Protein AF-A0A1Q3M7A7-F1 (afdb_monomer)

Nearest PDB structures (foldseek):
  3uxj-assembly2_C  TM=9.352E-01  e=1.263E-28  Vibrio cholerae O1 biovar El Tor str. N16961
  4iqi-assembly1_A  TM=9.319E-01  e=2.783E-28  Vibrio cholerae O1 biovar El Tor str. N16961
  3rzp-assembly1_B  TM=9.289E-01  e=1.140E-27  Vibrio cholerae
  4ghm-assembly1_B  TM=9.305E-01  e=6.554E-27  Vibrio cholerae O1 biovar El Tor str. N16961
  3rj4-assembly1_A  TM=9.165E-01  e=6.934E-27  Vibrio cholerae O1 biovar El Tor str. N16961

Secondary structure (DSSP, 8-state):
---SEEEEEEEEEEEEE-TTS-EEEEEEEEEEETTSS-PPPHHHHHHHHHHHTT-B-SSHHHHHHHHHHHHHHHHTS--EEEEE-TT----PPP-SEE-TTS--S---SS--GGG--B-TT--SS-EEEEEEEEEEEEE-TTT--EEEEEEEEEEEESPB-HHHHHHHHHHGGG-B--HHHHHHHHHHHHHHHH--SEEEEEEEEPPBTTEEEEEEEESSGGGPPPP---TT-

Solvent-accessible surface area (backbone atoms only — not comparable to full-atom values): 12506 Å² total; per-residue (Å²): 130,81,70,43,39,36,37,37,30,44,32,65,70,40,37,26,16,36,70,85,66,48,81,44,74,31,29,35,39,37,42,35,49,53,66,29,83,37,83,82,57,69,69,62,52,45,53,54,48,59,66,33,47,82,39,69,27,84,42,74,62,57,49,44,54,50,51,26,51,56,50,15,64,67,20,66,32,78,35,46,69,47,78,39,57,82,86,70,77,68,72,51,78,92,72,63,46,76,47,71,89,56,73,47,94,61,81,48,74,42,73,43,68,86,47,56,44,63,30,92,85,48,59,96,59,70,42,79,47,46,32,28,33,72,68,34,29,30,16,37,70,89,75,69,46,82,40,47,25,36,37,37,41,39,42,26,21,56,43,61,24,63,39,24,49,46,24,32,46,46,3,27,50,68,30,67,44,54,67,56,58,50,43,51,49,54,43,50,45,48,46,72,71,58,55,48,82,38,44,30,32,36,36,46,33,42,54,58,91,51,34,28,52,29,30,33,40,34,75,44,79,93,62,62,74,81,93,79,41,47,87,79,86

Radius of gyration: 19.06 Å; Cα contacts (8 Å, |Δi|>4): 507; chains: 1; bounding box: 45×29×57 Å

Structure (mmCIF, N/CA/C/O backbone):
data_AF-A0A1Q3M7A7-F1
#
_entry.id   AF-A0A1Q3M7A7-F1
#
loop_
_atom_site.group_PDB
_atom_site.id
_atom_site.type_symbol
_atom_site.label_atom_id
_atom_site.label_alt_id
_atom_site.label_comp_id
_atom_site.label_asym_id
_atom_site.label_entity_id
_atom_site.label_seq_id
_atom_site.pdbx_PDB_ins_code
_atom_site.Cartn_x
_atom_site.Cartn_y
_atom_site.Cartn_z
_atom_site.occupancy
_atom_site.B_iso_or_equiv
_atom_site.auth_seq_id
_atom_site.auth_comp_id
_atom_site.auth_asym_id
_atom_site.auth_atom_id
_atom_site.pdbx_PDB_model_num
ATOM 1 N N . GLY A 1 1 ? 10.087 15.040 -2.592 1.00 52.56 1 GLY A N 1
ATOM 2 C CA . GLY A 1 1 ? 9.475 14.058 -1.681 1.00 52.56 1 GLY A CA 1
ATOM 3 C C . GLY A 1 1 ? 8.086 13.759 -2.183 1.00 52.56 1 GLY A C 1
ATOM 4 O O . GLY A 1 1 ? 7.508 14.621 -2.833 1.00 52.56 1 GLY A O 1
ATOM 5 N N . ILE A 1 2 ? 7.588 12.553 -1.952 1.00 64.38 2 ILE A N 1
ATOM 6 C CA . ILE A 1 2 ? 6.240 12.156 -2.355 1.00 64.38 2 ILE A CA 1
ATOM 7 C C . ILE A 1 2 ? 5.247 12.922 -1.480 1.00 64.38 2 ILE A C 1
ATOM 9 O O . ILE A 1 2 ? 5.304 12.831 -0.262 1.00 64.38 2 ILE A O 1
ATOM 13 N N . THR A 1 3 ? 4.402 13.750 -2.090 1.00 75.12 3 THR A N 1
ATOM 14 C CA . THR A 1 3 ? 3.489 14.647 -1.357 1.00 75.12 3 THR A CA 1
ATOM 15 C C . THR A 1 3 ? 2.022 14.262 -1.498 1.00 75.12 3 THR A C 1
ATOM 17 O O . THR A 1 3 ? 1.178 14.830 -0.809 1.00 75.12 3 THR A O 1
ATOM 20 N N . GLN A 1 4 ? 1.701 13.322 -2.391 1.00 94.19 4 GLN A N 1
ATOM 21 C CA . GLN A 1 4 ? 0.334 12.985 -2.774 1.00 94.19 4 GLN A CA 1
ATOM 22 C C . GLN A 1 4 ? 0.154 11.465 -2.778 1.00 94.19 4 GLN A C 1
ATOM 24 O O . GLN A 1 4 ? 0.880 10.727 -3.447 1.00 94.19 4 GLN A O 1
ATOM 29 N N . GLY A 1 5 ? -0.813 10.989 -2.003 1.00 96.94 5 GLY A N 1
ATOM 30 C CA . GLY A 1 5 ? -1.015 9.565 -1.784 1.00 96.94 5 GLY A CA 1
ATOM 31 C C . GLY A 1 5 ? -1.899 9.291 -0.577 1.00 96.94 5 GLY A C 1
ATOM 32 O O . GLY A 1 5 ? -2.199 10.197 0.208 1.00 96.94 5 GLY A O 1
ATOM 33 N N . LYS A 1 6 ? -2.287 8.030 -0.432 1.00 97.62 6 LYS A N 1
ATOM 34 C CA . LYS A 1 6 ? -3.021 7.503 0.717 1.00 97.62 6 LYS A CA 1
ATOM 35 C C . LYS A 1 6 ? -2.509 6.103 1.039 1.00 97.62 6 LYS A C 1
ATOM 37 O O . LYS A 1 6 ? -2.169 5.352 0.128 1.00 97.62 6 LYS A O 1
ATOM 42 N N . ASP A 1 7 ? -2.494 5.762 2.315 1.00 97.56 7 ASP A N 1
ATOM 43 C CA . ASP A 1 7 ? -2.348 4.402 2.811 1.00 97.56 7 ASP A CA 1
ATOM 44 C C . ASP A 1 7 ? -3.721 3.946 3.298 1.00 97.56 7 ASP A C 1
ATOM 46 O O . ASP A 1 7 ? -4.247 4.455 4.293 1.00 97.56 7 ASP A O 1
ATOM 50 N N . TRP A 1 8 ? -4.336 3.020 2.563 1.00 98.12 8 TRP A N 1
ATOM 51 C CA . TRP A 1 8 ? -5.598 2.419 2.982 1.00 98.12 8 TRP A CA 1
ATOM 52 C C . TRP A 1 8 ? -5.348 1.130 3.735 1.00 98.12 8 TRP A C 1
ATOM 54 O O . TRP A 1 8 ? -4.646 0.253 3.236 1.00 98.12 8 TRP A O 1
ATOM 64 N N . TRP A 1 9 ? -5.981 0.976 4.888 1.00 97.81 9 TRP A N 1
ATOM 65 C CA . TRP A 1 9 ? -5.904 -0.258 5.661 1.00 97.81 9 TRP A CA 1
ATOM 66 C C . TRP A 1 9 ? -7.269 -0.902 5.752 1.00 97.81 9 TRP A C 1
ATOM 68 O O . TRP A 1 9 ? -8.209 -0.224 6.164 1.00 97.81 9 TRP A O 1
ATOM 78 N N . HIS A 1 10 ? -7.380 -2.196 5.458 1.00 96.69 10 HIS A N 1
ATOM 79 C CA . HIS A 1 10 ? -8.545 -2.964 5.889 1.00 96.69 10 HIS A CA 1
ATOM 80 C C . HIS A 1 10 ? -8.259 -3.619 7.237 1.00 96.69 10 HIS A C 1
ATOM 82 O O . HIS A 1 10 ? -7.248 -4.301 7.415 1.00 96.69 10 HIS A O 1
ATOM 88 N N . VAL A 1 11 ? -9.172 -3.427 8.183 1.00 97.25 11 VAL A N 1
ATOM 89 C CA . VAL A 1 11 ? -9.142 -4.015 9.522 1.00 97.25 11 VAL A CA 1
ATOM 90 C C . VAL A 1 11 ? -10.296 -5.002 9.609 1.00 97.25 11 VAL A C 1
ATOM 92 O O . VAL A 1 11 ? -11.453 -4.617 9.757 1.00 97.25 11 VAL A O 1
ATOM 95 N N . PHE A 1 12 ? -9.989 -6.288 9.471 1.00 96.38 12 PHE A N 1
ATOM 96 C CA . PHE A 1 12 ? -11.001 -7.343 9.362 1.00 96.38 12 PHE A CA 1
ATOM 97 C C . PHE A 1 12 ? -11.527 -7.831 10.716 1.00 96.38 12 PHE A C 1
ATOM 99 O O . PHE A 1 12 ? -12.497 -8.579 10.762 1.00 96.38 12 PHE A O 1
ATOM 106 N N . GLU A 1 13 ? -10.859 -7.448 11.803 1.00 96.25 13 GLU A N 1
ATOM 107 C CA . GLU A 1 13 ? -11.098 -7.946 13.160 1.00 96.25 13 GLU A CA 1
ATOM 108 C C . GLU A 1 13 ? -11.520 -6.797 14.099 1.00 96.25 13 GLU A C 1
ATOM 110 O O . GLU A 1 13 ? -11.029 -6.705 15.221 1.00 96.25 13 GLU A O 1
ATOM 115 N N . ILE A 1 14 ? -12.396 -5.884 13.648 1.00 97.69 14 ILE A N 1
ATOM 116 C CA . ILE A 1 14 ? -12.953 -4.840 14.525 1.00 97.69 14 ILE A CA 1
ATOM 117 C C . ILE A 1 14 ? -14.101 -5.418 15.355 1.00 97.69 14 ILE A C 1
ATOM 119 O O . ILE A 1 14 ? -15.074 -5.943 14.810 1.00 97.69 14 ILE A O 1
ATOM 123 N N . SER A 1 15 ? -14.009 -5.250 16.675 1.00 98.00 15 SER A N 1
ATOM 124 C CA . SER A 1 15 ? -15.069 -5.582 17.623 1.00 98.00 15 SER A CA 1
ATOM 125 C C . SER A 1 15 ? -15.098 -4.587 18.784 1.00 98.00 15 SER A C 1
ATOM 127 O O . SER A 1 15 ? -14.058 -4.103 19.225 1.00 98.00 15 SER A O 1
ATOM 129 N N . TRP A 1 16 ? -16.291 -4.305 19.303 1.00 98.56 16 TRP A N 1
ATOM 130 C CA . TRP A 1 16 ? -16.508 -3.500 20.514 1.00 98.56 16 TRP A CA 1
ATOM 131 C C . TRP A 1 16 ? -17.821 -3.907 21.195 1.00 98.56 16 TRP A C 1
ATOM 133 O O . TRP A 1 16 ? -18.524 -4.788 20.697 1.00 98.56 16 TRP A O 1
ATOM 143 N N . LEU A 1 17 ? -18.177 -3.297 22.327 1.00 98.75 17 LEU A N 1
ATOM 144 C CA . LEU A 1 17 ? -19.481 -3.490 22.969 1.00 98.75 17 LEU A CA 1
ATOM 145 C C . LEU A 1 17 ? -20.368 -2.255 22.755 1.00 98.75 17 LEU A C 1
ATOM 147 O O . LEU A 1 17 ? -19.914 -1.124 22.913 1.00 98.75 17 LEU A O 1
ATOM 151 N N . ASN A 1 18 ? -21.648 -2.447 22.434 1.00 98.25 18 ASN A N 1
ATOM 152 C CA . ASN A 1 18 ? -22.610 -1.337 22.440 1.00 98.25 18 ASN A CA 1
ATOM 153 C C . ASN A 1 18 ? -22.998 -0.929 23.880 1.00 98.25 18 ASN A C 1
ATOM 155 O O . ASN A 1 18 ? -22.574 -1.564 24.849 1.00 98.25 18 ASN A O 1
ATOM 159 N N . HIS A 1 19 ? -23.859 0.084 24.027 1.00 97.50 19 HIS A N 1
ATOM 160 C CA . HIS A 1 19 ? -24.339 0.582 25.327 1.00 97.50 19 HIS A CA 1
ATOM 161 C C . HIS A 1 19 ? -25.038 -0.474 26.211 1.00 97.50 19 HIS A C 1
ATOM 163 O O . HIS A 1 19 ? -25.154 -0.290 27.419 1.00 97.50 19 HIS A O 1
ATOM 169 N N . LEU A 1 20 ? -25.494 -1.598 25.641 1.00 97.94 20 LEU A N 1
ATOM 170 C CA . LEU A 1 20 ? -26.080 -2.728 26.379 1.00 97.94 20 LEU A CA 1
ATOM 171 C C . LEU A 1 20 ? -25.047 -3.808 26.741 1.00 97.94 20 LEU A C 1
ATOM 173 O O . LEU A 1 20 ? -25.406 -4.833 27.319 1.00 97.94 20 LEU A O 1
ATOM 177 N N . GLY A 1 21 ? -23.777 -3.625 26.376 1.00 97.44 21 GLY A N 1
ATOM 178 C CA . GLY A 1 21 ? -22.733 -4.634 26.535 1.00 97.44 21 GLY A CA 1
ATOM 179 C C . GLY A 1 21 ? -22.786 -5.762 25.505 1.00 97.44 21 GLY A C 1
ATOM 180 O O . GLY A 1 21 ? -22.146 -6.790 25.715 1.00 97.44 21 GLY A O 1
ATOM 181 N N . LEU A 1 22 ? -23.535 -5.606 24.408 1.00 98.12 22 LEU A N 1
ATOM 182 C CA . LEU A 1 22 ? -23.599 -6.616 23.351 1.00 98.12 22 LEU A CA 1
ATOM 183 C C . LEU A 1 22 ? -22.443 -6.432 22.357 1.00 98.12 22 LEU A C 1
ATOM 185 O O . LEU A 1 22 ? -22.268 -5.315 21.852 1.00 98.12 22 LEU A O 1
ATOM 189 N N . PRO A 1 23 ? -21.704 -7.504 22.015 1.00 98.19 23 PRO A N 1
ATOM 190 C CA . PRO A 1 23 ? -20.653 -7.449 21.007 1.00 98.19 23 PRO A CA 1
ATOM 191 C C . PRO A 1 23 ? -21.164 -6.953 19.658 1.00 98.19 23 PRO A C 1
ATOM 193 O O . PRO A 1 23 ? -22.199 -7.406 19.168 1.00 98.19 23 PRO A O 1
ATOM 196 N N . GLN A 1 24 ? -20.423 -6.024 19.072 1.00 98.19 24 GLN A N 1
ATOM 197 C CA . GLN A 1 24 ? -20.585 -5.515 17.718 1.00 98.19 24 GLN A CA 1
ATOM 198 C C . GLN A 1 24 ? -19.359 -5.919 16.906 1.00 98.19 24 GLN A C 1
ATOM 200 O O . GLN A 1 24 ? -18.257 -5.970 17.450 1.00 98.19 24 GLN A O 1
ATOM 205 N N . VAL A 1 25 ? -19.548 -6.188 15.616 1.00 97.69 25 VAL A N 1
ATOM 206 C CA . VAL A 1 25 ? -18.468 -6.537 14.688 1.00 97.69 25 VAL A CA 1
ATOM 207 C C . VAL A 1 25 ? -18.612 -5.737 13.405 1.00 97.69 25 VAL A C 1
ATOM 209 O O . VAL A 1 25 ? -19.726 -5.465 12.960 1.00 97.69 25 VAL A O 1
ATOM 212 N N . ALA A 1 26 ? -17.486 -5.370 12.809 1.00 97.56 26 ALA A N 1
ATOM 213 C CA . ALA A 1 26 ? -17.446 -4.693 11.521 1.00 97.56 26 ALA A CA 1
ATOM 214 C C . ALA A 1 26 ? -16.122 -4.984 10.811 1.00 97.56 26 ALA A C 1
ATOM 216 O O . ALA A 1 26 ? -15.145 -5.416 11.426 1.00 97.56 26 ALA A O 1
ATOM 217 N N . ILE A 1 27 ? -16.076 -4.683 9.516 1.00 97.25 27 ILE A N 1
ATOM 218 C CA . ILE A 1 27 ? -14.809 -4.486 8.814 1.00 97.25 27 ILE A CA 1
ATOM 219 C C . ILE A 1 27 ? -14.551 -2.982 8.757 1.00 97.25 27 ILE A C 1
ATOM 221 O O . ILE A 1 27 ? -15.443 -2.213 8.407 1.00 97.25 27 ILE A O 1
ATOM 225 N N . GLY A 1 28 ? -13.342 -2.555 9.106 1.00 97.25 28 GLY A N 1
ATOM 226 C CA . GLY A 1 28 ? -12.921 -1.161 8.993 1.00 97.25 28 GLY A CA 1
ATOM 227 C C . GLY A 1 28 ? -12.084 -0.910 7.749 1.00 97.25 28 GLY A C 1
ATOM 228 O O . GLY A 1 28 ? -11.274 -1.753 7.370 1.00 97.25 28 GLY A O 1
ATOM 229 N N . ARG A 1 29 ? -12.219 0.275 7.157 1.00 97.81 29 ARG A N 1
ATOM 230 C CA . ARG A 1 29 ? -11.256 0.843 6.214 1.00 97.81 29 ARG A CA 1
ATOM 231 C C . ARG A 1 29 ? -10.726 2.154 6.764 1.00 97.81 29 ARG A C 1
ATOM 233 O O . ARG A 1 29 ? -11.470 3.131 6.835 1.00 97.81 29 ARG A O 1
ATOM 240 N N . LEU A 1 30 ? -9.451 2.167 7.135 1.00 98.31 30 LEU A N 1
ATOM 241 C CA . LEU A 1 30 ? -8.757 3.395 7.503 1.00 98.31 30 LEU A CA 1
ATOM 242 C C . LEU A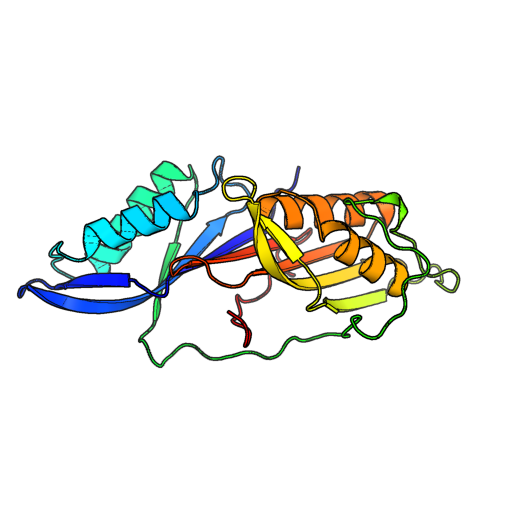 1 30 ? -8.194 4.062 6.252 1.00 98.31 30 LEU A C 1
ATOM 244 O O . LEU A 1 30 ? -7.686 3.382 5.359 1.00 98.31 30 LEU A O 1
ATOM 248 N N . THR A 1 31 ? -8.242 5.388 6.217 1.00 98.31 31 THR A N 1
ATOM 249 C CA . THR A 1 31 ? -7.547 6.203 5.219 1.00 98.31 31 THR A CA 1
ATOM 250 C C . THR A 1 31 ? -6.539 7.097 5.921 1.00 98.31 31 THR A C 1
ATOM 252 O O . THR A 1 31 ? -6.928 7.992 6.668 1.00 98.31 31 THR A O 1
ATOM 255 N N . LEU A 1 32 ? -5.252 6.871 5.659 1.00 97.12 32 LEU A N 1
ATOM 256 C CA . LEU A 1 32 ? -4.153 7.693 6.157 1.00 97.12 32 LEU A CA 1
ATOM 257 C C . LEU A 1 32 ? -3.524 8.480 4.989 1.00 97.12 32 LEU A C 1
ATOM 259 O O . LEU A 1 32 ? -3.123 7.875 3.997 1.00 97.12 32 LEU A O 1
ATOM 263 N N . PRO A 1 33 ? -3.430 9.818 5.044 1.00 95.94 33 PRO A N 1
ATOM 264 C CA . PRO A 1 33 ? -2.751 10.601 4.014 1.00 95.94 33 PRO A CA 1
ATOM 265 C C . PRO A 1 33 ? -1.251 10.289 3.956 1.00 95.94 33 PRO A C 1
ATOM 267 O O . PRO A 1 33 ? -0.587 10.289 4.991 1.00 95.94 33 PRO A O 1
ATOM 270 N N . ALA A 1 34 ? -0.687 10.120 2.756 1.00 94.62 34 ALA A N 1
ATOM 271 C CA . ALA A 1 34 ? 0.744 9.829 2.584 1.00 94.62 34 ALA A CA 1
ATOM 272 C C . ALA A 1 34 ? 1.673 10.984 3.011 1.00 94.62 34 ALA A C 1
ATOM 274 O O . ALA A 1 34 ? 2.878 10.800 3.125 1.00 94.62 34 ALA A O 1
ATOM 275 N N . ASN A 1 35 ? 1.130 12.187 3.222 1.00 93.88 35 ASN A N 1
ATOM 276 C CA . ASN A 1 35 ? 1.869 13.334 3.753 1.00 93.88 35 ASN A CA 1
ATOM 277 C C . ASN A 1 35 ? 1.810 13.432 5.289 1.00 93.88 35 ASN A C 1
ATOM 279 O O . ASN A 1 35 ? 2.263 14.435 5.844 1.00 93.88 35 ASN A O 1
ATOM 283 N N . SER A 1 36 ? 1.237 12.435 5.969 1.00 94.19 36 SER A N 1
ATOM 284 C CA . SER A 1 36 ? 1.250 12.364 7.430 1.00 94.19 36 SER A CA 1
ATOM 285 C C . SER A 1 36 ? 2.693 12.198 7.930 1.00 94.19 36 SER A C 1
ATOM 287 O O . SER A 1 36 ? 3.445 11.422 7.341 1.00 94.19 36 SER A O 1
ATOM 289 N N . PRO A 1 37 ? 3.105 12.894 9.006 1.00 94.2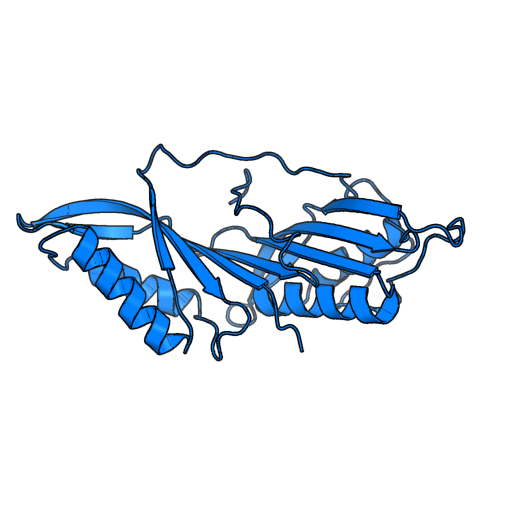5 37 PRO A N 1
ATOM 290 C CA . PRO A 1 37 ? 4.460 12.783 9.550 1.00 94.25 37 PRO A CA 1
ATOM 291 C C . PRO A 1 37 ? 4.872 11.361 9.942 1.00 94.25 37 PRO A C 1
ATOM 293 O O . PRO A 1 37 ? 6.043 11.011 9.801 1.00 94.25 37 PRO A O 1
ATOM 296 N N . ASN A 1 38 ? 3.926 10.556 10.437 1.00 95.69 38 ASN A N 1
ATOM 297 C CA . ASN A 1 38 ? 4.180 9.202 10.911 1.00 95.69 38 ASN A CA 1
ATOM 298 C C . ASN A 1 38 ? 3.281 8.185 10.200 1.00 95.69 38 ASN A C 1
ATOM 300 O O . ASN A 1 38 ? 2.080 8.405 10.035 1.00 95.69 38 ASN A O 1
ATOM 304 N N . LEU A 1 39 ? 3.861 7.027 9.877 1.00 93.31 39 LEU A N 1
ATOM 305 C CA . LEU A 1 39 ? 3.105 5.804 9.603 1.00 93.31 39 LEU A CA 1
ATOM 306 C C . LEU A 1 39 ? 2.646 5.153 10.915 1.00 93.31 39 LEU A C 1
ATOM 308 O O . LEU A 1 39 ? 3.227 5.391 11.977 1.00 93.31 39 LEU A O 1
ATOM 312 N N . ILE A 1 40 ? 1.632 4.292 10.838 1.00 94.88 40 ILE A N 1
ATOM 313 C CA . ILE A 1 40 ? 1.163 3.496 11.976 1.00 94.88 40 ILE A CA 1
ATOM 314 C C . ILE A 1 40 ? 1.681 2.065 11.812 1.00 94.88 40 ILE A C 1
ATOM 316 O O . ILE A 1 40 ? 1.429 1.410 10.806 1.00 94.88 40 ILE A O 1
ATOM 320 N N . GLU A 1 41 ? 2.403 1.554 12.809 1.00 94.12 41 GLU A N 1
ATOM 321 C CA . GLU A 1 41 ? 2.957 0.199 12.756 1.00 94.12 41 GLU A CA 1
ATOM 322 C C . GLU A 1 41 ? 1.851 -0.860 12.941 1.00 94.12 41 GLU A C 1
ATOM 324 O O . GLU A 1 41 ? 1.072 -0.805 13.897 1.00 94.12 41 GLU A O 1
ATOM 329 N N . SER A 1 42 ? 1.799 -1.847 12.039 1.00 92.62 42 SER A N 1
ATOM 330 C CA . SER A 1 42 ? 0.705 -2.828 11.923 1.00 92.62 42 SER A CA 1
ATOM 331 C C . SER A 1 42 ? 0.410 -3.611 13.211 1.00 92.62 42 SER A C 1
ATOM 333 O O . SER A 1 42 ? -0.755 -3.789 13.580 1.00 92.62 42 SER A O 1
ATOM 335 N N . LYS A 1 43 ? 1.437 -4.062 13.942 1.00 92.69 43 LYS A N 1
ATOM 336 C CA . LYS A 1 43 ? 1.250 -4.807 15.195 1.00 92.69 43 LYS A CA 1
ATOM 337 C C . LYS A 1 43 ? 0.687 -3.911 16.298 1.00 92.69 43 LYS A C 1
ATOM 339 O O . LYS A 1 43 ? -0.190 -4.357 17.037 1.00 92.69 43 LYS A O 1
ATOM 344 N N . SER A 1 44 ? 1.150 -2.670 16.408 1.00 94.75 44 SER A N 1
ATOM 345 C CA . SER A 1 44 ? 0.611 -1.689 17.352 1.00 94.75 44 SER A CA 1
ATOM 346 C C . SER A 1 44 ? -0.858 -1.373 17.050 1.00 94.75 44 SER A C 1
ATOM 348 O O . SER A 1 44 ? -1.676 -1.384 17.969 1.00 94.75 44 SER A O 1
ATOM 350 N N . LEU A 1 45 ? -1.221 -1.237 15.769 1.00 96.94 45 LEU A N 1
ATOM 351 C CA . LEU A 1 45 ? -2.599 -1.006 15.332 1.00 96.94 45 LEU A CA 1
ATOM 352 C C . LEU A 1 45 ? -3.513 -2.192 15.659 1.00 96.94 45 LEU A C 1
ATOM 354 O O . LEU A 1 45 ? -4.623 -2.005 16.153 1.00 96.94 45 LEU A O 1
ATOM 358 N N . LYS A 1 46 ? -3.026 -3.425 15.472 1.00 96.88 46 LYS A N 1
ATOM 359 C CA . LYS A 1 46 ? -3.736 -4.629 15.920 1.00 96.88 46 LYS A CA 1
ATOM 360 C C . LYS A 1 46 ? -4.035 -4.582 17.419 1.00 96.88 46 LYS A C 1
ATOM 362 O O . LYS A 1 46 ? -5.154 -4.858 17.844 1.00 96.88 46 LYS A O 1
ATOM 367 N N . LEU A 1 47 ? -3.020 -4.286 18.233 1.00 97.44 47 LEU A N 1
ATOM 368 C CA . LEU A 1 47 ? -3.172 -4.242 19.689 1.00 97.44 47 LEU A CA 1
ATOM 369 C C . LEU A 1 47 ? -4.124 -3.123 20.128 1.00 97.44 47 LEU A C 1
ATOM 371 O O . LEU A 1 47 ? -4.886 -3.325 21.071 1.00 97.44 47 LEU A O 1
ATOM 375 N N . TYR A 1 48 ? -4.115 -1.993 19.420 1.00 98.25 48 TYR A N 1
ATOM 376 C CA . TYR A 1 48 ? -5.050 -0.895 19.627 1.00 98.25 48 TYR A CA 1
ATOM 377 C C . TYR A 1 48 ? -6.504 -1.347 19.437 1.00 98.25 48 TYR A C 1
ATOM 379 O O . TYR A 1 48 ? -7.284 -1.255 20.383 1.00 98.25 48 TYR A O 1
ATOM 387 N N . PHE A 1 49 ? -6.852 -1.945 18.293 1.00 98.31 49 PHE A N 1
ATOM 388 C CA . PHE A 1 49 ? -8.211 -2.466 18.085 1.00 98.31 49 PHE A CA 1
ATOM 389 C C . PHE A 1 49 ? -8.575 -3.582 19.071 1.00 98.31 49 PHE A C 1
ATOM 391 O O . PHE A 1 49 ? -9.670 -3.574 19.625 1.00 98.31 49 PHE A O 1
ATOM 398 N N . ASN A 1 50 ? -7.641 -4.480 19.398 1.00 97.81 50 ASN A N 1
ATOM 399 C CA . ASN A 1 50 ? -7.885 -5.519 20.403 1.00 97.81 50 ASN A CA 1
ATOM 400 C C . ASN A 1 50 ? -8.239 -4.955 21.785 1.00 97.81 50 ASN A C 1
ATOM 402 O O . ASN A 1 50 ? -8.986 -5.590 22.531 1.00 97.81 50 ASN A O 1
ATOM 406 N N . SER A 1 51 ? -7.706 -3.783 22.140 1.00 97.94 51 SER A N 1
ATOM 407 C CA . SER A 1 51 ? -8.021 -3.130 23.413 1.00 97.94 51 SER A CA 1
ATOM 408 C C . SER A 1 51 ? -9.471 -2.634 23.482 1.00 97.94 51 SER A C 1
ATOM 410 O O . SER A 1 51 ? -9.992 -2.432 24.575 1.00 97.94 51 SER A O 1
ATOM 412 N N . MET A 1 52 ? -10.145 -2.492 22.334 1.00 98.06 52 MET A N 1
ATOM 413 C CA . MET A 1 52 ? -11.538 -2.048 22.235 1.00 98.06 52 MET A CA 1
ATOM 414 C C . MET A 1 52 ? -12.554 -3.191 22.305 1.00 98.06 52 MET A C 1
ATOM 416 O O . MET A 1 52 ? -13.729 -2.927 22.548 1.00 98.06 52 MET A O 1
ATOM 420 N N . ASN A 1 53 ? -12.118 -4.451 22.181 1.00 97.88 53 ASN A N 1
ATOM 421 C CA . ASN A 1 53 ? -13.002 -5.624 22.106 1.00 97.88 53 ASN A CA 1
ATOM 422 C C . ASN A 1 53 ? -13.994 -5.747 23.278 1.00 97.88 53 ASN A C 1
ATOM 424 O O . ASN A 1 53 ? -15.078 -6.301 23.109 1.00 97.88 53 ASN A O 1
ATOM 428 N N . PHE A 1 54 ? -13.629 -5.236 24.457 1.00 97.56 54 PHE A N 1
ATOM 429 C CA . PHE A 1 54 ? -14.460 -5.259 25.668 1.00 97.56 54 PHE A CA 1
ATOM 430 C C . PHE A 1 54 ? -14.848 -3.858 26.159 1.00 97.56 54 PHE A C 1
ATOM 432 O O . PHE A 1 54 ? -15.355 -3.710 27.271 1.00 97.56 54 PHE A O 1
ATOM 439 N N . THR A 1 55 ? -14.611 -2.831 25.344 1.00 98.25 55 THR A N 1
ATOM 440 C CA . THR A 1 55 ? -14.954 -1.445 25.664 1.00 98.25 55 THR A CA 1
ATOM 441 C C . THR A 1 55 ? -16.370 -1.139 25.191 1.00 98.25 55 THR A C 1
ATOM 443 O O . THR A 1 55 ? -16.728 -1.423 24.047 1.00 98.25 55 THR A O 1
ATOM 446 N N . GLN A 1 56 ? -17.180 -0.569 26.086 1.00 98.50 56 GLN A N 1
ATOM 447 C CA . GLN A 1 56 ? -18.532 -0.107 25.778 1.00 98.50 56 GLN A CA 1
ATOM 448 C C . GLN A 1 56 ? -18.503 1.294 25.168 1.00 98.50 56 GLN A C 1
ATOM 450 O O . GLN A 1 56 ? -17.844 2.189 25.694 1.00 98.50 56 GLN A O 1
ATOM 455 N N . TYR A 1 57 ? -19.255 1.470 24.085 1.00 98.44 57 TYR A N 1
ATOM 456 C CA . TYR A 1 57 ? -19.510 2.757 23.442 1.00 98.44 57 TYR A CA 1
ATOM 457 C C . TYR A 1 57 ? -21.018 3.018 23.380 1.00 98.44 57 TYR A C 1
ATOM 459 O O . TYR A 1 57 ? -21.799 2.097 23.120 1.00 98.44 57 TYR A O 1
ATOM 467 N N . GLU A 1 58 ? -21.421 4.274 23.592 1.00 98.06 58 GLU A N 1
ATOM 468 C CA . GLU A 1 58 ? -22.829 4.691 23.532 1.00 98.06 58 GLU A CA 1
ATOM 469 C C . GLU A 1 58 ? -23.416 4.451 22.131 1.00 98.06 58 GLU A C 1
ATOM 471 O O . GLU A 1 58 ? -24.516 3.909 21.979 1.00 98.06 58 GLU A O 1
ATOM 476 N N . SER A 1 59 ? -22.637 4.760 21.092 1.00 98.12 59 SER A N 1
ATOM 477 C CA . SER A 1 59 ? -22.989 4.537 19.692 1.00 98.12 59 SER A CA 1
ATOM 478 C C . SER A 1 59 ? -21.804 4.059 18.842 1.00 98.12 59 SER A C 1
ATOM 480 O O . SER A 1 59 ? -20.640 4.153 19.231 1.00 98.12 59 SER A O 1
ATOM 482 N N . GLN A 1 60 ? -22.097 3.570 17.630 1.00 97.94 60 GLN A N 1
ATOM 483 C CA . GLN A 1 60 ? -21.067 3.284 16.621 1.00 97.94 60 GLN A CA 1
ATOM 484 C C . GLN A 1 60 ? -20.274 4.547 16.241 1.00 97.94 60 GLN A C 1
ATOM 486 O O . GLN A 1 60 ? -19.091 4.454 15.926 1.00 97.94 60 GLN A O 1
ATOM 491 N N . GLN A 1 61 ? -20.911 5.719 16.288 1.00 98.38 61 GLN A N 1
ATOM 492 C CA . GLN A 1 61 ? -20.260 6.984 15.968 1.00 98.38 61 GLN A CA 1
ATOM 493 C C . GLN A 1 61 ? -19.188 7.337 17.008 1.00 98.38 61 GLN A C 1
ATOM 495 O O . GLN A 1 61 ? -18.084 7.705 16.626 1.00 98.38 61 GLN A O 1
ATOM 500 N N . ASP A 1 62 ? -19.452 7.122 18.301 1.00 98.44 62 ASP A N 1
ATOM 501 C CA . ASP A 1 62 ? -18.464 7.379 19.364 1.00 98.44 62 ASP A CA 1
ATOM 502 C C . ASP A 1 62 ? -17.232 6.469 19.244 1.00 98.44 62 ASP A C 1
ATOM 504 O O . ASP A 1 62 ? -16.103 6.885 19.526 1.00 98.44 62 ASP A O 1
ATOM 508 N N . PHE A 1 63 ? -17.440 5.222 18.805 1.00 98.56 63 PHE A N 1
ATOM 509 C CA . PHE A 1 63 ? -16.354 4.300 18.474 1.00 98.56 63 PHE A CA 1
ATOM 510 C C . PHE A 1 63 ? -15.503 4.850 17.321 1.00 98.56 63 PHE A C 1
ATOM 512 O O . PHE A 1 63 ? -14.282 4.953 17.459 1.00 98.56 63 PHE A O 1
ATOM 519 N N . VAL A 1 64 ? -16.139 5.258 16.215 1.00 98.75 64 VAL A N 1
ATOM 520 C CA . VAL A 1 64 ? -15.448 5.827 15.046 1.00 98.75 64 VAL A CA 1
ATOM 521 C C . VAL A 1 64 ? -14.658 7.076 15.429 1.00 98.75 64 VAL A C 1
ATOM 523 O O . VAL A 1 64 ? -13.462 7.140 15.157 1.00 98.75 64 VAL A O 1
ATOM 526 N N . GLU A 1 65 ? -15.276 8.024 16.132 1.00 98.75 65 GLU A N 1
ATOM 527 C CA . GLU A 1 65 ? -14.632 9.275 16.551 1.00 98.75 65 GLU A CA 1
ATOM 528 C C . GLU A 1 65 ? -13.444 9.038 17.486 1.00 98.75 65 GLU A C 1
ATOM 530 O O . GLU A 1 65 ? -12.426 9.728 17.397 1.00 98.75 65 GLU A O 1
ATOM 535 N N . THR A 1 66 ? -13.540 8.035 18.363 1.00 98.75 66 THR A N 1
ATOM 536 C CA . THR A 1 66 ? -12.424 7.628 19.224 1.00 98.75 66 THR A CA 1
ATOM 537 C C . THR A 1 66 ? -11.247 7.129 18.391 1.00 98.75 66 THR A C 1
ATOM 539 O O . THR A 1 66 ? -10.125 7.603 18.582 1.00 98.75 66 THR A O 1
ATOM 542 N N . VAL A 1 67 ? -11.504 6.227 17.437 1.00 98.69 67 VAL A N 1
ATOM 543 C CA . VAL A 1 67 ? -10.465 5.678 16.555 1.00 98.69 67 VAL A CA 1
ATOM 544 C C . VAL A 1 67 ? -9.828 6.769 15.700 1.00 98.69 67 VAL A C 1
ATOM 546 O O . VAL A 1 67 ? -8.602 6.887 15.665 1.00 98.69 67 VAL A O 1
ATOM 549 N N . GLU A 1 68 ? -10.636 7.598 15.043 1.00 98.81 68 GLU A N 1
ATOM 550 C CA . GLU A 1 68 ? -10.141 8.682 14.194 1.00 98.81 68 GLU A CA 1
ATOM 551 C C . GLU A 1 68 ? -9.285 9.669 14.986 1.00 98.81 68 GLU A C 1
ATOM 553 O O . GLU A 1 68 ? -8.191 10.021 14.539 1.00 98.81 68 GLU A O 1
ATOM 558 N N . ARG A 1 69 ? -9.719 10.074 16.186 1.00 98.75 69 ARG A N 1
ATOM 559 C CA . ARG A 1 69 ? -8.951 10.976 17.055 1.00 98.75 69 ARG A CA 1
ATOM 560 C C . ARG A 1 69 ? -7.603 10.375 17.438 1.00 98.75 69 ARG A C 1
ATOM 562 O O . ARG A 1 69 ? -6.571 11.029 17.280 1.00 98.75 69 ARG A O 1
ATOM 569 N N . ASP A 1 70 ? -7.601 9.162 17.978 1.00 98.62 70 ASP A N 1
ATOM 570 C CA . ASP A 1 70 ? -6.392 8.562 18.541 1.00 98.62 70 ASP A CA 1
ATOM 571 C C . ASP A 1 70 ? -5.362 8.263 17.442 1.00 98.62 70 ASP A C 1
ATOM 573 O O . ASP A 1 70 ? -4.178 8.579 17.593 1.00 98.62 70 ASP A O 1
ATOM 577 N N . LEU A 1 71 ? -5.812 7.717 16.306 1.00 98.56 71 LEU A N 1
ATOM 578 C CA . LEU A 1 71 ? -4.934 7.415 15.178 1.00 98.56 71 LEU A CA 1
ATOM 579 C C . LEU A 1 71 ? -4.469 8.684 14.459 1.00 98.56 71 LEU A C 1
ATOM 581 O O . LEU A 1 71 ? -3.311 8.740 14.049 1.00 98.56 71 LEU A O 1
ATOM 585 N N . SER A 1 72 ? -5.306 9.725 14.372 1.00 98.56 72 SER A N 1
ATOM 586 C CA . SER A 1 72 ? -4.870 11.021 13.832 1.00 98.56 72 SER A CA 1
ATOM 587 C C . SER A 1 72 ? -3.774 11.651 14.689 1.00 98.56 72 SER A C 1
ATOM 589 O O . SER A 1 72 ? -2.792 12.174 14.160 1.00 98.56 72 SER A O 1
ATOM 591 N N . ASN A 1 73 ? -3.899 11.556 16.016 1.00 98.38 73 ASN A N 1
ATOM 592 C CA . ASN A 1 73 ? -2.874 12.031 16.944 1.00 98.38 73 ASN A CA 1
ATOM 593 C C . ASN A 1 73 ? -1.557 11.257 16.785 1.00 98.38 73 ASN A C 1
ATOM 595 O O . ASN A 1 73 ? -0.490 11.867 16.798 1.00 98.38 73 ASN A O 1
ATOM 599 N N . ALA A 1 74 ? -1.617 9.933 16.609 1.00 98.00 74 ALA A N 1
ATOM 600 C CA . ALA A 1 74 ? -0.429 9.105 16.395 1.00 98.00 74 ALA A CA 1
ATOM 601 C C . ALA A 1 74 ? 0.255 9.401 15.047 1.00 98.00 74 ALA A C 1
ATOM 603 O O . ALA A 1 74 ? 1.478 9.551 14.980 1.00 98.00 74 ALA A O 1
ATOM 604 N N . ALA A 1 75 ? -0.534 9.525 13.978 1.00 97.19 75 ALA A N 1
ATOM 605 C CA . ALA A 1 75 ? -0.045 9.794 12.630 1.00 97.19 75 ALA A CA 1
ATOM 606 C C . ALA A 1 75 ? 0.462 11.233 12.438 1.00 97.19 75 ALA A C 1
ATOM 608 O O . ALA A 1 75 ? 1.321 11.480 11.591 1.00 97.19 75 ALA A O 1
ATOM 609 N N . GLY A 1 76 ? -0.081 12.193 13.195 1.00 97.62 76 GLY A N 1
ATOM 610 C CA . GLY A 1 76 ? 0.106 13.624 12.941 1.00 97.62 76 GLY A CA 1
ATOM 611 C C . GLY A 1 76 ? -0.630 14.116 11.686 1.00 97.62 76 GLY A C 1
ATOM 612 O O . GLY A 1 76 ? -0.264 15.148 11.126 1.00 97.62 76 GLY A O 1
ATOM 613 N N . GLY A 1 77 ? -1.637 13.372 11.222 1.00 95.62 77 GLY A N 1
ATOM 614 C CA . GLY A 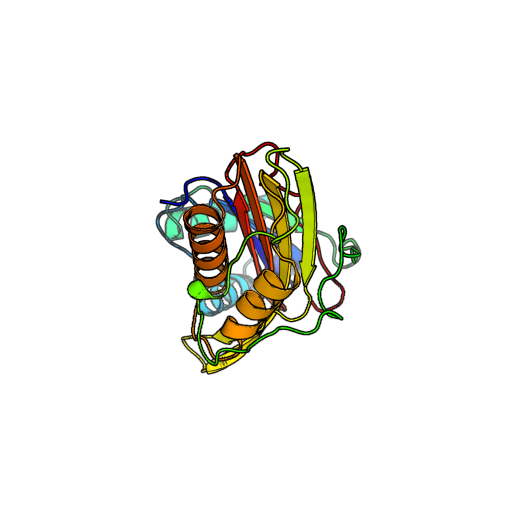1 77 ? -2.431 13.647 10.023 1.00 95.62 77 GLY A CA 1
ATOM 615 C C . GLY A 1 77 ? -3.863 13.139 10.193 1.00 95.62 77 GLY A C 1
ATOM 616 O O . GLY A 1 77 ? -4.125 12.328 11.074 1.00 95.62 77 GLY A O 1
ATOM 617 N N . LYS A 1 78 ? -4.808 13.633 9.385 1.00 97.44 78 LYS A N 1
ATOM 618 C CA . LYS A 1 78 ? -6.227 13.257 9.504 1.00 97.44 78 LYS A CA 1
ATOM 619 C C . LYS A 1 78 ? -6.436 11.805 9.061 1.00 97.44 78 LYS A C 1
ATOM 621 O O . LYS A 1 78 ? -6.346 11.528 7.868 1.00 97.44 78 LYS A O 1
ATOM 626 N N . VAL A 1 79 ? -6.751 10.921 10.001 1.00 98.38 79 VAL A N 1
ATOM 627 C CA . VAL A 1 79 ? -7.162 9.534 9.748 1.00 98.38 79 VAL A CA 1
ATOM 628 C C . VAL A 1 79 ? -8.682 9.458 9.729 1.00 98.38 79 VAL A C 1
ATOM 630 O O . VAL A 1 79 ? -9.336 9.987 10.622 1.00 98.38 79 VAL A O 1
ATOM 633 N N . GLU A 1 80 ? -9.231 8.789 8.720 1.00 98.56 80 GLU A N 1
ATOM 634 C CA . GLU A 1 80 ? -10.672 8.534 8.593 1.00 98.56 80 GLU A CA 1
ATOM 635 C C . GLU A 1 80 ? -10.947 7.032 8.708 1.00 98.56 80 GLU A C 1
ATOM 637 O O . GLU A 1 80 ? -10.190 6.236 8.145 1.00 98.56 80 GLU A O 1
ATOM 642 N N . LEU A 1 81 ? -12.022 6.644 9.398 1.00 98.62 81 LEU A N 1
ATOM 643 C CA . LEU A 1 81 ? -12.472 5.258 9.532 1.00 98.62 81 LEU A CA 1
ATOM 644 C C . LEU A 1 81 ? -13.862 5.088 8.917 1.00 98.62 81 LEU A C 1
ATOM 646 O O . LEU A 1 81 ? -14.856 5.622 9.402 1.00 98.62 81 LEU A O 1
ATOM 650 N N . GLN A 1 82 ? -13.948 4.237 7.900 1.00 97.75 82 GLN A N 1
ATOM 651 C CA . GLN A 1 82 ? -15.218 3.750 7.375 1.00 97.75 82 GLN A CA 1
ATOM 652 C C . GLN A 1 82 ? -15.494 2.334 7.879 1.00 97.75 82 GLN A C 1
ATOM 654 O O . GLN A 1 82 ? -14.606 1.486 7.841 1.00 97.75 82 GLN A O 1
ATOM 659 N N . LEU A 1 83 ? -16.728 2.063 8.304 1.00 97.75 83 LEU A N 1
ATOM 660 C CA . LEU A 1 83 ? -17.168 0.730 8.715 1.00 97.75 83 LEU A CA 1
ATOM 661 C C . LEU A 1 83 ? -18.079 0.096 7.659 1.00 97.75 83 LEU A C 1
ATOM 663 O O . LEU A 1 83 ? -18.924 0.773 7.074 1.00 97.75 83 LEU A O 1
ATOM 667 N N . PHE A 1 84 ? -17.916 -1.208 7.463 1.00 96.31 84 PHE A N 1
ATOM 668 C CA . PHE A 1 84 ? -18.719 -2.063 6.587 1.00 96.31 84 PHE A CA 1
ATOM 669 C C . PHE A 1 84 ? -19.332 -3.194 7.405 1.00 96.31 84 PHE A C 1
ATOM 671 O O . PHE A 1 84 ? -18.705 -3.675 8.359 1.00 96.31 84 PHE A O 1
ATOM 678 N N . GLN A 1 85 ? -20.518 -3.663 7.005 1.00 93.00 85 GLN A N 1
ATOM 679 C CA . GLN A 1 85 ? -21.019 -4.928 7.531 1.00 93.00 85 GLN A CA 1
ATOM 680 C C . GLN A 1 85 ? -20.147 -6.078 7.026 1.00 93.00 85 GLN A C 1
ATOM 682 O O . GLN A 1 85 ? -19.478 -5.983 5.995 1.00 93.00 85 GLN A O 1
ATOM 687 N N . VAL A 1 86 ? -20.151 -7.180 7.772 1.00 89.50 86 VAL A N 1
ATOM 688 C CA . VAL A 1 86 ? -19.276 -8.335 7.519 1.00 89.50 86 VAL A CA 1
ATOM 689 C C . VAL A 1 86 ? -19.462 -8.960 6.130 1.00 89.50 86 VAL A C 1
ATOM 691 O O . VAL A 1 86 ? -18.511 -9.530 5.598 1.00 89.50 86 VAL A O 1
ATOM 694 N N . ASP A 1 87 ? -20.642 -8.790 5.528 1.00 90.25 87 ASP A N 1
ATOM 695 C CA . ASP A 1 87 ? -21.006 -9.348 4.222 1.00 90.25 87 ASP A CA 1
ATOM 696 C C . ASP A 1 87 ? -20.906 -8.336 3.061 1.00 90.25 87 ASP A C 1
ATOM 698 O O . ASP A 1 87 ? -21.090 -8.713 1.905 1.00 90.25 87 ASP A O 1
ATOM 702 N N . ASP A 1 88 ? -20.581 -7.065 3.332 1.00 90.31 88 ASP A N 1
ATOM 703 C CA . ASP A 1 88 ? -20.655 -5.985 2.331 1.00 90.31 88 ASP A CA 1
ATOM 704 C C . ASP A 1 88 ? -19.387 -5.847 1.466 1.00 90.31 88 ASP A C 1
ATOM 706 O O . ASP A 1 88 ? -19.363 -5.078 0.503 1.00 90.31 88 ASP A O 1
ATOM 710 N N . LEU A 1 89 ? -18.293 -6.535 1.812 1.00 86.75 89 LEU A N 1
ATOM 711 C CA . LEU A 1 89 ? -16.998 -6.299 1.173 1.00 86.75 89 LEU A CA 1
ATOM 712 C C . LEU A 1 89 ? -16.789 -7.173 -0.071 1.00 86.75 89 LEU A C 1
ATOM 714 O O . LEU A 1 89 ? -16.436 -8.351 0.027 1.00 86.75 89 LEU A O 1
ATOM 718 N N . GLU A 1 90 ? -16.929 -6.563 -1.247 1.00 90.19 90 GLU A N 1
ATOM 719 C CA . GLU A 1 90 ? -16.756 -7.231 -2.539 1.00 90.19 90 GLU A CA 1
ATOM 720 C C . GLU A 1 90 ? -15.290 -7.540 -2.889 1.00 90.19 90 GLU A C 1
ATOM 722 O O . GLU A 1 90 ? -14.353 -6.839 -2.498 1.00 90.19 90 GLU A O 1
ATOM 727 N N . ILE A 1 91 ? -15.093 -8.598 -3.684 1.00 94.56 91 ILE A N 1
ATOM 728 C CA . ILE A 1 91 ? -13.794 -8.958 -4.261 1.00 94.56 91 ILE A CA 1
ATOM 729 C C . ILE A 1 91 ? -13.721 -8.410 -5.688 1.00 94.56 91 ILE A C 1
ATOM 731 O O . ILE A 1 91 ? -14.409 -8.887 -6.593 1.00 94.56 91 ILE A O 1
ATOM 735 N N . ALA A 1 92 ? -12.839 -7.440 -5.900 1.00 95.56 92 ALA A N 1
ATOM 736 C CA . ALA A 1 92 ? -12.560 -6.851 -7.198 1.00 95.56 92 ALA A CA 1
ATOM 737 C C . ALA A 1 92 ? -11.622 -7.726 -8.046 1.00 95.56 92 ALA A C 1
ATOM 739 O O . ALA A 1 92 ? -10.842 -8.546 -7.547 1.00 95.56 92 ALA A O 1
ATOM 740 N N . LYS A 1 93 ? -11.661 -7.497 -9.362 1.00 95.88 93 LYS A N 1
ATOM 741 C CA . LYS A 1 93 ? -10.667 -8.006 -10.315 1.00 95.88 93 LYS A CA 1
ATOM 742 C C . LYS A 1 93 ? -9.680 -6.889 -10.670 1.00 95.88 93 LYS A C 1
ATOM 744 O O . LYS A 1 93 ? -10.121 -5.751 -10.832 1.00 95.88 93 LYS A O 1
ATOM 749 N N . PRO A 1 94 ? -8.378 -7.192 -10.818 1.00 95.69 94 PRO A N 1
ATOM 750 C CA . PRO A 1 94 ? -7.406 -6.206 -11.278 1.00 95.69 94 PRO A CA 1
ATOM 751 C C . PRO A 1 94 ? -7.766 -5.708 -12.687 1.00 95.69 94 PRO A C 1
ATOM 753 O O . PRO A 1 94 ? -8.247 -6.479 -13.521 1.00 95.69 94 PRO A O 1
ATOM 756 N N . GLN A 1 95 ? -7.520 -4.425 -12.945 1.00 95.31 95 GLN A N 1
ATOM 757 C CA . GLN A 1 95 ? -7.696 -3.786 -14.251 1.00 95.31 95 GLN A CA 1
ATOM 758 C C . GLN A 1 95 ? -6.333 -3.396 -14.840 1.00 95.31 95 GLN A C 1
ATOM 760 O O . GLN A 1 95 ? -5.372 -3.189 -14.098 1.00 95.31 95 GLN A O 1
ATOM 765 N N . GLY A 1 96 ? -6.250 -3.332 -16.172 1.00 97.44 96 GLY A N 1
ATOM 766 C CA . GLY A 1 96 ? -5.020 -3.053 -16.918 1.00 97.44 96 GLY A CA 1
ATOM 767 C C . GLY A 1 96 ? -4.406 -4.293 -17.579 1.00 97.44 96 GLY A C 1
ATOM 768 O O . GLY A 1 96 ? -5.050 -5.333 -17.735 1.00 97.44 96 GLY A O 1
ATOM 769 N N . ILE A 1 97 ? -3.148 -4.175 -17.995 1.00 98.56 97 ILE A N 1
ATOM 770 C CA . ILE A 1 97 ? -2.379 -5.239 -18.645 1.00 98.56 97 ILE A CA 1
ATOM 771 C C . ILE A 1 97 ? -1.608 -6.016 -17.573 1.00 98.56 97 ILE A C 1
ATOM 773 O O . ILE A 1 97 ? -0.726 -5.462 -16.913 1.00 98.56 97 ILE A O 1
ATOM 777 N N . CYS A 1 98 ? -1.906 -7.309 -17.428 1.00 98.69 98 CYS A N 1
ATOM 778 C CA . CYS A 1 98 ? -1.093 -8.201 -16.603 1.00 98.69 98 CYS A CA 1
ATOM 779 C C . CYS A 1 98 ? 0.275 -8.395 -17.256 1.00 98.69 98 CYS A C 1
ATOM 781 O O . CYS A 1 98 ? 0.350 -8.791 -18.421 1.00 98.69 98 CYS A O 1
ATOM 783 N N . ILE A 1 99 ? 1.350 -8.155 -16.510 1.00 98.62 99 ILE A N 1
ATOM 784 C CA . ILE A 1 99 ? 2.718 -8.351 -17.010 1.00 98.62 99 ILE A CA 1
ATOM 785 C C . ILE A 1 99 ? 3.384 -9.623 -16.478 1.00 98.62 99 ILE A C 1
ATOM 787 O O . ILE A 1 99 ? 4.545 -9.851 -16.791 1.00 98.62 99 ILE A O 1
ATOM 791 N N . ASP A 1 100 ? 2.673 -10.464 -15.723 1.00 98.50 100 ASP A N 1
ATOM 792 C CA . ASP A 1 100 ? 3.252 -11.614 -15.007 1.00 98.50 100 ASP A CA 1
ATOM 793 C C . ASP A 1 100 ? 3.805 -12.718 -15.922 1.00 98.50 100 ASP A C 1
ATOM 795 O O . ASP A 1 100 ? 4.775 -13.380 -15.557 1.00 98.50 100 ASP A O 1
ATOM 799 N N . ASP A 1 101 ? 3.234 -12.889 -17.119 1.00 98.00 101 ASP A N 1
ATOM 800 C CA . ASP A 1 101 ? 3.647 -13.925 -18.081 1.00 98.00 101 ASP A CA 1
ATOM 801 C C . ASP A 1 101 ? 4.824 -13.491 -18.976 1.00 98.00 101 ASP A C 1
ATOM 803 O O . ASP A 1 101 ? 5.268 -14.226 -19.866 1.00 98.00 101 ASP A O 1
ATOM 807 N N . LEU A 1 102 ? 5.344 -12.276 -18.780 1.00 97.88 102 LEU A N 1
ATOM 808 C CA . LEU A 1 102 ? 6.522 -11.810 -19.500 1.00 97.88 102 LEU A CA 1
ATOM 809 C C . LEU A 1 102 ? 7.792 -12.468 -18.947 1.00 97.88 102 LEU A C 1
ATOM 811 O O . LEU A 1 102 ? 7.894 -12.811 -17.776 1.00 97.88 102 LEU A O 1
ATOM 815 N N . ILE A 1 103 ? 8.811 -12.588 -19.799 1.00 96.81 103 ILE A N 1
ATOM 816 C CA . ILE A 1 103 ? 10.127 -13.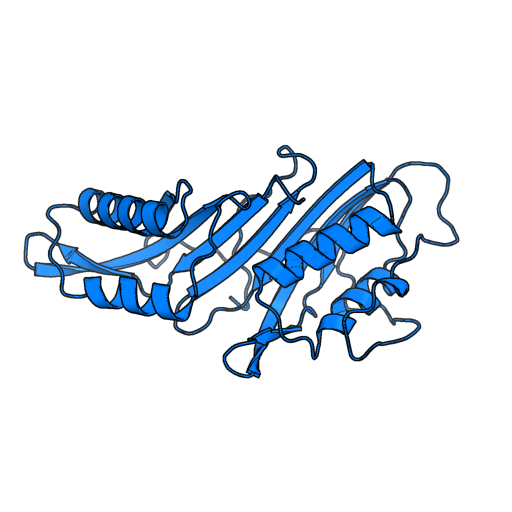106 -19.405 1.00 96.81 103 ILE A CA 1
ATOM 817 C C . ILE A 1 103 ? 11.086 -11.915 -19.254 1.00 96.81 103 ILE A C 1
ATOM 819 O O . ILE A 1 103 ? 11.377 -11.268 -20.272 1.00 96.81 103 ILE A O 1
ATOM 823 N N . PRO A 1 104 ? 11.556 -11.601 -18.029 1.00 93.69 104 PRO A N 1
ATOM 824 C CA . PRO A 1 104 ? 12.616 -10.624 -17.791 1.00 93.69 104 PRO A CA 1
ATOM 825 C C . PRO A 1 104 ? 13.919 -11.005 -18.496 1.00 93.69 104 PRO A C 1
ATOM 827 O O . PRO A 1 104 ? 14.282 -12.176 -18.542 1.00 93.69 104 PRO A O 1
ATOM 830 N N . GLU A 1 105 ? 14.662 -10.016 -18.996 1.00 88.12 105 GLU A N 1
ATOM 831 C CA . GLU A 1 105 ? 15.995 -10.252 -19.579 1.00 88.12 105 GLU A CA 1
ATOM 832 C C . GLU A 1 105 ? 17.027 -10.654 -18.520 1.00 88.12 105 GLU A C 1
ATOM 834 O O . GLU A 1 105 ? 17.910 -11.471 -18.772 1.00 88.12 105 GLU A O 1
ATOM 839 N N . ARG A 1 106 ? 16.917 -10.061 -17.327 1.00 93.44 106 ARG A N 1
ATOM 840 C CA . ARG A 1 106 ? 17.750 -10.368 -16.166 1.00 93.44 106 ARG A CA 1
ATOM 841 C C . ARG A 1 106 ? 16.938 -10.217 -14.885 1.00 93.44 106 ARG A C 1
ATOM 843 O O . ARG A 1 106 ? 15.965 -9.465 -14.858 1.00 93.44 106 ARG A O 1
ATOM 850 N N . LEU A 1 107 ? 17.374 -10.894 -13.830 1.00 94.19 107 LEU A N 1
ATOM 851 C CA . LEU A 1 107 ? 16.833 -10.757 -12.478 1.00 94.19 107 LEU A CA 1
ATOM 852 C C . LEU A 1 107 ? 17.889 -10.149 -11.552 1.00 94.19 107 LEU A C 1
ATOM 854 O O . LEU A 1 107 ? 19.085 -10.241 -11.825 1.00 94.19 107 LEU A O 1
ATOM 858 N N . SER A 1 108 ? 17.428 -9.547 -10.460 1.00 95.50 108 SER A N 1
ATOM 859 C CA . SER A 1 108 ? 18.260 -9.061 -9.359 1.00 95.50 108 SER A CA 1
ATOM 860 C C . SER A 1 108 ? 17.724 -9.615 -8.039 1.00 95.50 108 SER A C 1
ATOM 862 O O . SER A 1 108 ? 16.522 -9.851 -7.907 1.00 95.50 108 SER A O 1
ATOM 864 N N . GLU A 1 109 ? 18.612 -9.833 -7.070 1.00 89.31 109 GLU A N 1
ATOM 865 C CA . GLU A 1 109 ? 18.260 -10.315 -5.725 1.00 89.31 109 GLU A CA 1
ATOM 866 C C . GLU A 1 109 ? 17.804 -9.181 -4.791 1.00 89.31 109 GLU A C 1
ATOM 868 O O . GLU A 1 109 ? 17.157 -9.428 -3.771 1.00 89.31 109 GLU A O 1
ATOM 873 N N . HIS A 1 110 ? 18.099 -7.933 -5.161 1.00 93.06 110 HIS A N 1
ATOM 874 C CA . HIS A 1 110 ? 17.731 -6.724 -4.427 1.00 93.06 110 HIS A CA 1
ATOM 875 C C . HIS A 1 110 ? 17.130 -5.670 -5.364 1.00 93.06 110 HIS A C 1
ATOM 877 O O . HIS A 1 110 ? 17.454 -5.703 -6.557 1.00 93.06 110 HIS A O 1
ATOM 883 N N . PRO A 1 111 ? 16.314 -4.726 -4.844 1.00 95.88 111 PRO A N 1
ATOM 884 C CA . PRO A 1 111 ? 15.765 -3.623 -5.621 1.00 95.88 111 PRO A CA 1
ATOM 885 C C . PRO A 1 111 ? 16.842 -2.949 -6.466 1.00 95.88 111 PRO A C 1
ATOM 887 O O . PRO A 1 111 ? 17.818 -2.421 -5.936 1.00 95.88 111 PRO A O 1
ATOM 890 N N . ASP A 1 112 ? 16.678 -3.023 -7.784 1.00 97.25 112 ASP A N 1
ATOM 891 C CA . ASP A 1 112 ? 17.668 -2.560 -8.753 1.00 97.25 112 ASP A CA 1
ATOM 892 C C . ASP A 1 112 ? 16.993 -1.665 -9.787 1.00 97.25 112 ASP A C 1
ATOM 894 O O . ASP A 1 112 ? 16.478 -2.127 -10.808 1.00 97.25 112 ASP A O 1
ATOM 898 N N . SER A 1 113 ? 16.998 -0.360 -9.517 1.00 97.25 113 SER A N 1
ATOM 899 C CA . SER A 1 113 ? 16.375 0.635 -10.387 1.00 97.25 113 SER A CA 1
ATOM 900 C C . SER A 1 113 ? 17.012 0.683 -11.780 1.00 97.25 113 SER A C 1
ATOM 902 O O . SER A 1 113 ? 16.329 1.024 -12.741 1.00 97.25 113 SER A O 1
ATOM 904 N N . THR A 1 114 ? 18.262 0.224 -11.951 1.00 96.81 114 THR A N 1
ATOM 905 C CA . THR A 1 114 ? 18.932 0.170 -13.268 1.00 96.81 114 THR A CA 1
ATOM 906 C C . THR A 1 114 ? 18.267 -0.801 -14.251 1.00 96.81 114 THR A C 1
ATOM 908 O O . THR A 1 114 ? 18.565 -0.784 -15.449 1.00 96.81 114 THR A O 1
ATOM 911 N N . LEU A 1 115 ? 17.344 -1.640 -13.767 1.00 97.38 115 LEU A N 1
ATOM 912 C CA . LEU A 1 115 ? 16.485 -2.475 -14.598 1.00 97.38 115 LEU A CA 1
ATOM 913 C C . LEU A 1 115 ? 15.471 -1.658 -15.398 1.00 97.38 115 LEU A C 1
ATOM 915 O O . LEU A 1 115 ? 15.124 -2.093 -16.491 1.00 97.38 115 LEU A O 1
ATOM 919 N N . LEU A 1 116 ? 15.005 -0.514 -14.890 1.00 98.00 116 LEU A N 1
ATOM 920 C CA . LEU A 1 116 ? 13.945 0.284 -15.507 1.00 98.00 116 LEU A CA 1
ATOM 921 C C . LEU A 1 116 ? 14.424 0.919 -16.815 1.00 98.00 116 LEU A C 1
ATOM 923 O O . LEU A 1 116 ? 15.401 1.667 -16.844 1.00 98.00 116 LEU A O 1
ATOM 927 N N . LYS A 1 117 ? 13.717 0.625 -17.911 1.00 97.19 117 LYS A N 1
ATOM 928 C CA . LYS A 1 117 ? 14.041 1.130 -19.251 1.00 97.19 117 LYS A CA 1
ATOM 929 C C . LYS A 1 117 ? 12.784 1.518 -20.019 1.00 97.19 117 LYS A C 1
ATOM 931 O O . LYS A 1 117 ? 11.722 0.911 -19.858 1.00 97.19 117 LYS A O 1
ATOM 936 N N . LEU A 1 118 ? 12.935 2.478 -20.927 1.00 97.44 118 LEU A N 1
ATOM 937 C CA . LEU A 1 118 ? 11.956 2.712 -21.985 1.00 97.44 118 LEU A CA 1
ATOM 938 C C . LEU A 1 118 ? 11.969 1.555 -22.996 1.00 97.44 118 LEU A C 1
ATOM 940 O O . LEU A 1 118 ? 12.964 0.839 -23.133 1.00 97.44 118 LEU A O 1
ATOM 944 N N . ASP A 1 119 ? 10.849 1.348 -23.681 1.00 95.44 119 ASP A N 1
ATOM 945 C CA . ASP A 1 119 ? 10.753 0.403 -24.795 1.00 95.44 119 ASP A CA 1
ATOM 946 C C . ASP A 1 119 ? 11.672 0.888 -25.936 1.00 95.44 119 ASP A C 1
ATOM 948 O O . ASP A 1 119 ? 11.542 2.040 -26.348 1.00 95.44 119 ASP A O 1
ATOM 952 N N . PRO A 1 120 ? 12.595 0.064 -26.474 1.00 90.75 120 PRO A N 1
ATOM 953 C CA . PRO A 1 120 ? 13.462 0.470 -27.584 1.00 90.75 120 PRO A CA 1
ATOM 954 C C . PRO A 1 120 ? 12.700 0.921 -28.836 1.00 90.75 120 PRO A C 1
ATOM 956 O O . PRO A 1 120 ? 13.239 1.683 -29.635 1.00 90.75 120 PRO A O 1
ATOM 959 N N . ALA A 1 121 ? 11.466 0.441 -29.013 1.00 90.81 121 ALA A N 1
ATOM 960 C CA . ALA A 1 121 ? 10.582 0.825 -30.108 1.00 90.81 121 ALA A CA 1
ATOM 961 C C . ALA A 1 121 ? 9.657 2.005 -29.754 1.00 90.81 121 ALA A C 1
ATOM 963 O O . ALA A 1 121 ? 8.760 2.320 -30.536 1.00 90.81 121 ALA A O 1
ATOM 964 N N . THR A 1 122 ? 9.825 2.640 -28.585 1.00 89.00 122 THR A N 1
ATOM 965 C CA . THR A 1 122 ? 9.033 3.822 -28.223 1.00 89.00 122 THR A CA 1
ATOM 966 C C . THR A 1 122 ? 9.286 4.957 -29.211 1.00 89.00 122 THR A C 1
ATOM 968 O O . THR A 1 122 ? 10.419 5.219 -29.615 1.00 89.00 122 THR A O 1
ATOM 971 N N . THR A 1 123 ? 8.218 5.658 -29.575 1.00 87.56 123 THR A N 1
ATOM 972 C CA . THR A 1 123 ? 8.287 6.940 -30.281 1.00 87.56 123 THR A CA 1
ATOM 973 C C . THR A 1 123 ? 8.393 8.084 -29.265 1.00 87.56 123 THR A C 1
ATOM 975 O O . THR A 1 123 ? 8.379 7.861 -28.050 1.00 87.56 123 THR A O 1
ATOM 978 N N . GLU A 1 124 ? 8.497 9.319 -29.759 1.00 86.06 124 GLU A N 1
ATOM 979 C CA . GLU A 1 124 ? 8.363 10.537 -28.944 1.00 86.06 124 GLU A CA 1
ATOM 980 C C . GLU A 1 124 ? 6.909 10.806 -28.502 1.00 86.06 124 GLU A C 1
ATOM 982 O O . GLU A 1 124 ? 6.660 11.763 -27.774 1.00 86.06 124 GLU A O 1
ATOM 987 N N . GLU A 1 125 ? 5.941 9.989 -28.930 1.00 90.56 125 GLU A N 1
ATOM 988 C CA . GLU A 1 125 ? 4.538 10.157 -28.553 1.00 90.56 125 GLU A CA 1
ATOM 989 C C . GLU A 1 125 ? 4.287 9.663 -27.123 1.00 90.56 125 GLU A C 1
ATOM 991 O O . GLU A 1 125 ? 4.744 8.590 -26.718 1.00 90.56 125 GLU A O 1
ATOM 996 N N . SER A 1 126 ? 3.527 10.455 -26.366 1.00 95.62 126 SER A N 1
ATOM 997 C CA . SER A 1 126 ? 3.073 10.097 -25.024 1.00 95.62 126 SER A CA 1
ATOM 998 C C . SER A 1 126 ? 1.937 9.078 -25.113 1.00 95.62 126 SER A C 1
ATOM 1000 O O . SER A 1 126 ? 0.972 9.260 -25.859 1.00 95.62 126 SER A O 1
ATOM 1002 N N . VAL A 1 127 ? 2.052 7.996 -24.347 1.00 97.19 127 VAL A N 1
ATOM 1003 C CA . VAL A 1 127 ? 1.039 6.945 -24.219 1.00 97.19 127 VAL A CA 1
ATOM 1004 C C . VAL A 1 127 ? 0.564 6.859 -22.779 1.00 97.19 127 VAL A C 1
ATOM 1006 O O . VAL A 1 127 ? 1.358 7.027 -21.857 1.00 97.19 127 VAL A O 1
ATOM 1009 N N . GLU A 1 128 ? -0.716 6.549 -22.582 1.00 97.81 128 GLU A N 1
ATOM 1010 C CA . GLU A 1 128 ? -1.272 6.223 -21.269 1.00 97.81 128 GLU A CA 1
ATOM 1011 C C . GLU A 1 128 ? -1.476 4.709 -21.153 1.00 97.81 128 GLU A C 1
ATOM 1013 O O . GLU A 1 128 ? -2.090 4.084 -22.020 1.00 97.81 128 GLU A O 1
ATOM 1018 N N . ILE A 1 129 ? -0.913 4.107 -20.106 1.00 97.81 129 ILE A N 1
ATOM 1019 C CA . ILE A 1 129 ? -0.879 2.657 -19.906 1.00 97.81 129 ILE A CA 1
ATOM 1020 C C . ILE A 1 129 ? -1.210 2.335 -18.450 1.00 97.81 129 ILE A C 1
ATOM 1022 O O . ILE A 1 129 ? -0.677 2.955 -17.531 1.00 97.81 129 ILE A O 1
ATOM 1026 N N . GLU A 1 130 ? -2.019 1.298 -18.250 1.00 98.56 130 GLU A N 1
ATOM 1027 C CA . GLU A 1 130 ? -2.262 0.673 -16.950 1.00 98.56 130 GLU A CA 1
ATOM 1028 C C . GLU A 1 130 ? -1.694 -0.746 -16.948 1.00 98.56 130 GLU A C 1
ATOM 1030 O O . GLU A 1 130 ? -2.072 -1.582 -17.772 1.00 98.56 130 GLU A O 1
ATOM 1035 N N . LEU A 1 131 ? -0.771 -1.015 -16.028 1.00 98.75 131 LEU A N 1
ATOM 1036 C CA . LEU A 1 131 ? -0.137 -2.313 -15.819 1.00 98.75 131 LEU A CA 1
ATOM 1037 C C . LEU A 1 131 ? -0.475 -2.838 -14.427 1.00 98.75 131 LEU A C 1
ATOM 1039 O O . LEU A 1 131 ? -0.615 -2.057 -13.483 1.00 98.75 131 LEU A O 1
ATOM 1043 N N . TYR A 1 132 ? -0.494 -4.158 -14.271 1.00 98.88 132 TYR A N 1
ATOM 1044 C CA . TYR A 1 132 ? -0.459 -4.776 -12.951 1.00 98.88 132 TYR A CA 1
ATOM 1045 C C . TYR A 1 132 ? 0.372 -6.056 -12.921 1.00 98.88 132 TYR A C 1
ATOM 1047 O O . TYR A 1 132 ? 0.562 -6.728 -13.936 1.00 98.88 132 TYR A O 1
ATOM 1055 N N . SER A 1 133 ? 0.851 -6.396 -11.726 1.00 98.81 133 SER A N 1
ATOM 1056 C CA . SER A 1 133 ? 1.559 -7.645 -11.453 1.00 98.81 133 SER A CA 1
ATOM 1057 C C . SER A 1 133 ? 1.159 -8.217 -10.098 1.00 98.81 133 SER A C 1
ATOM 1059 O O . SER A 1 133 ? 1.125 -7.497 -9.097 1.00 98.81 133 SER A O 1
ATOM 1061 N N . HIS A 1 134 ? 0.903 -9.525 -10.039 1.00 98.69 134 HIS A N 1
ATOM 1062 C CA . HIS A 1 134 ? 0.649 -10.256 -8.792 1.00 98.69 134 HIS A CA 1
ATOM 1063 C C . HIS A 1 134 ? 1.927 -10.753 -8.105 1.00 98.69 134 HIS A C 1
ATOM 1065 O O . HIS A 1 134 ? 1.845 -11.411 -7.058 1.00 98.69 134 HIS A O 1
ATOM 1071 N N . LEU A 1 135 ? 3.092 -10.484 -8.702 1.00 98.38 135 LEU A N 1
ATOM 1072 C CA . LEU A 1 135 ? 4.379 -11.056 -8.313 1.00 98.38 135 LEU A CA 1
ATOM 1073 C C . LEU A 1 135 ? 5.173 -10.188 -7.329 1.00 98.38 135 LEU A C 1
ATOM 1075 O O . LEU A 1 135 ? 6.282 -10.577 -6.951 1.00 98.38 135 LEU A O 1
ATOM 1079 N N . LEU A 1 136 ? 4.613 -9.060 -6.872 1.00 98.56 136 LEU A N 1
ATOM 1080 C CA . LEU A 1 136 ? 5.236 -8.255 -5.826 1.00 98.56 136 LEU A CA 1
ATOM 1081 C C . LEU A 1 136 ? 5.323 -9.069 -4.529 1.00 98.56 136 LEU A C 1
ATOM 1083 O O . LEU A 1 136 ? 4.322 -9.528 -3.971 1.00 98.56 136 LEU A O 1
ATOM 1087 N N . ARG A 1 137 ? 6.553 -9.238 -4.049 1.00 97.50 137 ARG A N 1
ATOM 1088 C CA . ARG A 1 137 ? 6.870 -9.911 -2.793 1.00 97.50 137 ARG A CA 1
ATOM 1089 C C . ARG A 1 137 ? 8.027 -9.176 -2.141 1.00 97.50 137 ARG A C 1
ATOM 1091 O O . ARG A 1 137 ? 9.001 -8.889 -2.823 1.00 97.50 137 ARG A O 1
ATOM 1098 N N . SER A 1 138 ? 7.945 -8.934 -0.843 1.00 96.62 138 SER A N 1
ATOM 1099 C CA . SER A 1 138 ? 9.039 -8.407 -0.016 1.00 96.62 138 SER A CA 1
ATOM 1100 C C . SER A 1 138 ? 9.093 -9.168 1.314 1.00 96.62 138 SER A C 1
ATOM 1102 O O . SER A 1 138 ? 8.458 -10.216 1.472 1.00 96.62 138 SER A O 1
ATOM 1104 N N . ASN A 1 139 ? 9.901 -8.704 2.257 1.00 95.50 139 ASN A N 1
ATOM 1105 C CA . ASN A 1 139 ? 9.969 -9.197 3.623 1.00 95.50 139 ASN A CA 1
ATOM 1106 C C . ASN A 1 139 ? 9.630 -8.072 4.602 1.00 95.50 139 ASN A C 1
ATOM 1108 O O . ASN A 1 139 ? 10.113 -6.945 4.464 1.00 95.50 139 ASN A O 1
ATOM 1112 N N . CYS A 1 140 ? 8.907 -8.423 5.660 1.00 92.19 140 CYS A N 1
ATOM 1113 C CA . CYS A 1 140 ? 8.655 -7.508 6.761 1.00 92.19 140 CYS A CA 1
ATOM 1114 C C . CYS A 1 140 ? 9.974 -7.240 7.512 1.00 92.19 140 CYS A C 1
ATOM 1116 O O . CYS A 1 140 ? 10.574 -8.195 8.020 1.00 92.19 140 CYS A O 1
ATOM 1118 N N . PRO A 1 141 ? 10.413 -5.977 7.670 1.00 89.94 141 PRO A N 1
ATOM 1119 C CA . PRO A 1 141 ? 11.711 -5.658 8.269 1.00 89.94 141 PRO A CA 1
ATOM 1120 C C . PRO A 1 141 ? 11.808 -6.041 9.754 1.00 89.94 141 PRO A C 1
ATOM 1122 O O . PRO A 1 141 ? 12.905 -6.221 10.271 1.00 89.94 141 PRO A O 1
ATOM 1125 N N . VAL A 1 142 ? 10.669 -6.199 10.438 1.00 89.12 142 VAL A N 1
ATOM 1126 C CA . VAL A 1 142 ? 10.609 -6.545 11.868 1.00 89.12 142 VAL A CA 1
ATOM 1127 C C . VAL A 1 142 ? 10.632 -8.058 12.099 1.00 89.12 142 VAL A C 1
ATOM 1129 O O . VAL A 1 142 ? 11.229 -8.529 13.063 1.00 89.12 142 VAL A O 1
ATOM 1132 N N . THR A 1 143 ? 9.957 -8.834 11.244 1.00 88.81 143 THR A N 1
ATOM 1133 C CA . THR A 1 143 ? 9.734 -10.278 11.471 1.00 88.81 143 THR A CA 1
ATOM 1134 C C . THR A 1 143 ? 10.477 -11.186 10.494 1.00 88.81 143 THR A C 1
ATOM 1136 O O . THR A 1 143 ? 10.546 -12.389 10.731 1.00 88.81 143 THR A O 1
ATOM 1139 N N . GLY A 1 144 ? 10.984 -10.649 9.380 1.00 90.69 144 GLY A N 1
ATOM 1140 C CA . GLY A 1 144 ? 11.608 -11.412 8.292 1.00 90.69 144 GLY A CA 1
ATOM 1141 C C . GLY A 1 144 ? 10.643 -12.299 7.494 1.00 90.69 144 GLY A C 1
ATOM 1142 O O . GLY A 1 144 ? 11.062 -13.029 6.601 1.00 90.69 144 GLY A O 1
ATOM 1143 N N . GLN A 1 145 ? 9.351 -12.270 7.815 1.00 92.81 145 GLN A N 1
ATOM 1144 C CA . GLN A 1 145 ? 8.334 -13.062 7.130 1.00 92.81 145 GLN A CA 1
ATOM 1145 C C . GLN A 1 145 ? 8.002 -12.470 5.741 1.00 92.81 145 GLN A C 1
ATOM 1147 O O . GLN A 1 145 ? 8.193 -11.270 5.522 1.00 92.81 145 GLN A O 1
ATOM 1152 N N . PRO A 1 146 ? 7.470 -13.287 4.809 1.00 95.38 146 PRO A N 1
ATOM 1153 C CA . PRO A 1 146 ? 7.105 -12.852 3.459 1.00 95.38 146 PRO A CA 1
ATOM 1154 C C . PRO A 1 146 ? 5.886 -11.927 3.441 1.00 95.38 146 PRO A C 1
ATOM 1156 O O . PRO A 1 146 ? 4.863 -12.238 4.053 1.00 95.38 146 PRO A O 1
ATOM 1159 N N . ASP A 1 147 ? 5.972 -10.847 2.679 1.00 97.00 147 ASP A N 1
ATOM 1160 C CA . ASP A 1 147 ? 4.851 -9.985 2.311 1.00 97.00 147 ASP A CA 1
ATOM 1161 C C . ASP A 1 147 ? 4.490 -10.220 0.849 1.00 97.00 147 ASP A C 1
ATOM 1163 O O . ASP A 1 147 ? 5.377 -10.295 0.001 1.00 97.00 147 ASP A O 1
ATOM 1167 N N . TRP A 1 148 ? 3.199 -10.348 0.556 1.00 98.25 148 TRP A N 1
ATOM 1168 C CA . TRP A 1 148 ? 2.684 -10.614 -0.786 1.00 98.25 148 TRP A CA 1
ATOM 1169 C C . TRP A 1 148 ? 1.782 -9.472 -1.212 1.00 98.25 148 TRP A C 1
ATOM 1171 O O . TRP A 1 148 ? 0.963 -9.023 -0.413 1.00 98.25 148 TRP A O 1
ATOM 1181 N N . GLY A 1 149 ? 1.885 -9.040 -2.464 1.00 98.25 149 GLY A N 1
ATOM 1182 C CA . GLY A 1 149 ? 1.033 -7.979 -2.974 1.00 98.25 149 GLY A CA 1
ATOM 1183 C C . GLY A 1 149 ? 0.734 -8.095 -4.459 1.00 98.25 149 GLY A C 1
ATOM 1184 O O . GLY A 1 149 ? 1.392 -8.815 -5.212 1.00 98.25 149 GLY A O 1
ATOM 1185 N N . THR A 1 150 ? -0.302 -7.378 -4.872 1.00 98.75 150 THR A N 1
ATOM 1186 C CA . THR A 1 150 ? -0.512 -7.012 -6.272 1.00 98.75 150 THR A CA 1
ATOM 1187 C C . THR A 1 150 ? -0.188 -5.535 -6.414 1.00 98.75 150 THR A C 1
ATOM 1189 O O . THR A 1 150 ? -0.694 -4.730 -5.633 1.00 98.75 150 THR A O 1
ATOM 1192 N N . ILE A 1 151 ? 0.637 -5.183 -7.394 1.00 98.88 151 ILE A N 1
ATOM 1193 C CA . ILE A 1 151 ? 0.991 -3.798 -7.703 1.00 98.88 151 ILE A CA 1
ATOM 1194 C C . ILE A 1 151 ? 0.352 -3.365 -9.016 1.00 98.88 151 ILE A C 1
ATOM 1196 O O . ILE A 1 151 ? 0.331 -4.128 -9.978 1.00 98.88 151 ILE A O 1
ATOM 1200 N N . PHE A 1 152 ? -0.138 -2.135 -9.035 1.00 98.88 152 PHE A N 1
ATOM 1201 C CA . PHE A 1 152 ? -0.723 -1.428 -10.159 1.00 98.88 152 PHE A CA 1
ATOM 1202 C C . PHE A 1 152 ? 0.147 -0.217 -10.482 1.00 98.88 152 PHE A C 1
ATOM 1204 O O . PHE A 1 152 ? 0.546 0.532 -9.585 1.00 98.88 152 PHE A O 1
ATOM 1211 N N . ILE A 1 153 ? 0.428 -0.020 -11.765 1.00 98.81 153 ILE A N 1
ATOM 1212 C CA . ILE A 1 153 ? 1.186 1.120 -12.272 1.00 98.81 153 ILE A CA 1
ATOM 1213 C C . ILE A 1 153 ? 0.371 1.738 -13.404 1.00 98.81 153 ILE A C 1
ATOM 1215 O O . ILE A 1 153 ? 0.219 1.121 -14.458 1.00 98.81 153 ILE A O 1
ATOM 1219 N N . ARG A 1 154 ? -0.132 2.958 -13.198 1.00 98.69 154 ARG A N 1
ATOM 1220 C CA . ARG A 1 154 ? -0.683 3.786 -14.279 1.00 98.69 154 ARG A CA 1
ATOM 1221 C C . ARG A 1 154 ? 0.355 4.827 -14.653 1.00 98.69 154 ARG A C 1
ATOM 1223 O O . ARG A 1 154 ? 0.884 5.511 -13.780 1.00 98.69 154 ARG A O 1
ATOM 1230 N N . PHE A 1 155 ? 0.672 4.914 -15.932 1.00 98.44 155 PHE A N 1
ATOM 1231 C CA . PHE A 1 155 ? 1.807 5.669 -16.447 1.00 98.44 155 PHE A CA 1
ATOM 1232 C C . PHE A 1 155 ? 1.379 6.442 -17.691 1.00 98.44 155 PHE A C 1
ATOM 1234 O O . PHE A 1 155 ? 0.769 5.859 -18.585 1.00 98.44 155 PHE A O 1
ATOM 1241 N N . GLN A 1 156 ? 1.731 7.725 -17.764 1.00 98.50 156 GLN A N 1
ATOM 1242 C CA . GLN A 1 156 ? 1.623 8.535 -18.977 1.00 98.50 156 GLN A CA 1
ATOM 1243 C C . GLN A 1 156 ? 2.993 9.096 -19.348 1.00 98.50 156 GLN A C 1
ATOM 1245 O O . GLN A 1 156 ? 3.652 9.704 -18.507 1.00 98.50 156 GLN A O 1
ATOM 1250 N N . GLY A 1 157 ? 3.421 8.892 -20.591 1.00 97.75 157 GLY A N 1
ATOM 1251 C CA . GLY A 1 157 ? 4.700 9.375 -21.113 1.00 97.75 157 GLY A CA 1
ATOM 1252 C C . GLY A 1 157 ? 5.252 8.457 -22.202 1.00 97.75 157 GLY A C 1
ATOM 1253 O O . GLY A 1 157 ? 4.503 7.715 -22.837 1.00 97.75 157 GLY A O 1
ATOM 1254 N N . LYS A 1 158 ? 6.577 8.460 -22.398 1.00 97.94 158 LYS A N 1
ATOM 1255 C CA . LYS A 1 158 ? 7.237 7.531 -23.333 1.00 97.94 158 LYS A CA 1
ATOM 1256 C C . LYS A 1 158 ? 7.028 6.087 -22.886 1.00 97.94 158 LYS A C 1
ATOM 1258 O O . LYS A 1 158 ? 7.181 5.768 -21.707 1.00 97.94 158 LYS A O 1
ATOM 1263 N N . LYS A 1 159 ? 6.702 5.198 -23.824 1.00 97.50 159 LYS A N 1
ATOM 1264 C CA . LYS A 1 159 ? 6.310 3.822 -23.514 1.00 97.50 159 LYS A CA 1
ATOM 1265 C C . LYS A 1 159 ? 7.421 3.095 -22.739 1.00 97.50 159 LYS A C 1
ATOM 1267 O O . LYS A 1 159 ? 8.536 2.966 -23.253 1.00 97.50 159 LYS A O 1
ATOM 1272 N N . PRO A 1 160 ? 7.141 2.562 -21.537 1.00 97.38 160 PRO A N 1
ATOM 1273 C CA . PRO A 1 160 ? 8.124 1.798 -20.788 1.00 97.38 160 PRO A CA 1
ATOM 1274 C C . PRO A 1 160 ? 8.244 0.363 -21.315 1.00 97.38 160 PRO A C 1
ATOM 1276 O O . PRO A 1 160 ? 7.287 -0.216 -21.832 1.00 97.38 160 PRO A O 1
ATOM 1279 N N . CYS A 1 161 ? 9.407 -0.260 -21.125 1.00 97.62 161 CYS A N 1
ATOM 1280 C CA . CYS A 1 161 ? 9.581 -1.679 -21.416 1.00 97.62 161 CYS A CA 1
ATOM 1281 C C . CYS A 1 161 ? 8.932 -2.520 -20.305 1.00 97.62 161 CYS A C 1
ATOM 1283 O O . CYS A 1 161 ? 9.433 -2.573 -19.179 1.00 97.62 161 CYS A O 1
ATOM 1285 N N . TYR A 1 162 ? 7.844 -3.230 -20.611 1.00 98.12 162 TYR A N 1
ATOM 1286 C CA . TYR A 1 162 ? 7.086 -3.995 -19.607 1.00 98.12 162 TYR A CA 1
ATOM 1287 C C . TYR A 1 162 ? 7.901 -5.124 -18.964 1.00 98.12 162 TYR A C 1
ATOM 1289 O O . TYR A 1 162 ? 7.799 -5.352 -17.762 1.00 98.12 162 TYR A O 1
ATOM 1297 N N . ARG A 1 163 ? 8.779 -5.782 -19.736 1.00 98.12 163 ARG A N 1
ATOM 1298 C CA . ARG A 1 163 ? 9.714 -6.799 -19.213 1.00 98.12 163 ARG A CA 1
ATOM 1299 C C . ARG A 1 163 ? 10.671 -6.209 -18.177 1.00 98.12 163 ARG A C 1
ATOM 1301 O O . ARG A 1 163 ? 11.043 -6.891 -17.229 1.00 98.12 163 ARG A O 1
ATOM 1308 N N . SER A 1 164 ? 11.056 -4.948 -18.367 1.00 98.06 164 SER A N 1
ATOM 1309 C CA . SER A 1 164 ? 11.958 -4.218 -17.476 1.00 98.06 164 SER A CA 1
ATOM 1310 C C . 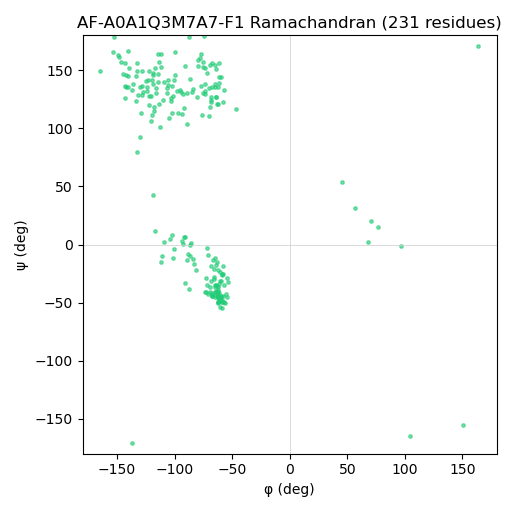SER A 1 164 ? 11.268 -3.824 -16.164 1.00 98.06 164 SER A C 1
ATOM 1312 O O . SER A 1 164 ? 11.828 -4.028 -15.090 1.00 98.06 164 SER A O 1
ATOM 1314 N N . ILE A 1 165 ? 10.003 -3.384 -16.243 1.00 98.44 165 ILE A N 1
ATOM 1315 C CA . ILE A 1 165 ? 9.152 -3.125 -15.072 1.00 98.44 165 ILE A CA 1
ATOM 1316 C C . ILE A 1 165 ? 8.930 -4.418 -14.283 1.00 98.44 165 ILE A C 1
ATOM 1318 O O . ILE A 1 165 ? 9.093 -4.422 -13.065 1.00 98.44 165 ILE A O 1
ATOM 1322 N N . LEU A 1 166 ? 8.616 -5.529 -14.961 1.00 98.69 166 LEU A N 1
ATOM 1323 C CA . LEU A 1 166 ? 8.461 -6.826 -14.303 1.00 98.69 166 LEU A CA 1
ATOM 1324 C C . LEU A 1 166 ? 9.747 -7.244 -13.573 1.00 98.69 166 LEU A C 1
ATOM 1326 O O . LEU A 1 166 ? 9.692 -7.637 -12.410 1.00 98.69 166 LEU A O 1
ATOM 1330 N N . ALA A 1 167 ? 10.902 -7.143 -14.241 1.00 98.44 167 ALA A N 1
ATOM 1331 C CA . ALA A 1 167 ? 12.201 -7.453 -13.643 1.00 98.44 167 ALA A CA 1
ATOM 1332 C C . ALA A 1 167 ? 12.433 -6.649 -12.356 1.00 98.44 167 ALA A C 1
ATOM 1334 O O . ALA A 1 167 ? 12.854 -7.200 -11.337 1.00 98.44 167 ALA A O 1
ATOM 1335 N N . TYR A 1 168 ? 12.117 -5.353 -12.404 1.00 98.62 168 TYR A N 1
ATOM 1336 C CA . TYR A 1 168 ? 12.235 -4.448 -11.271 1.00 98.62 168 TYR A CA 1
ATOM 1337 C C . TYR A 1 168 ? 11.285 -4.826 -10.125 1.00 98.62 168 TYR A C 1
ATOM 1339 O O . TYR A 1 168 ? 11.735 -4.948 -8.989 1.00 98.62 168 TYR A O 1
ATOM 1347 N N . ILE A 1 169 ? 10.014 -5.135 -10.399 1.00 98.56 169 ILE A N 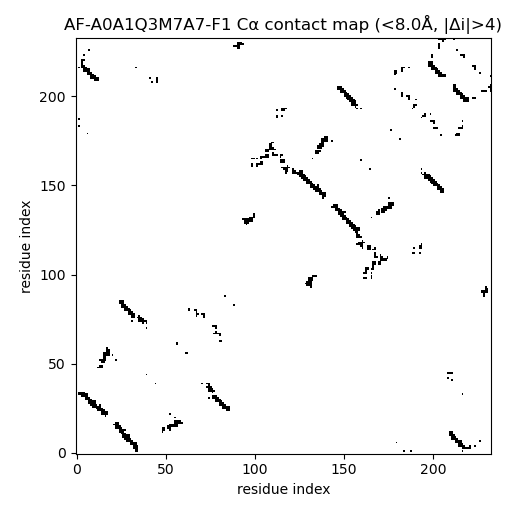1
ATOM 1348 C CA . ILE A 1 169 ? 9.067 -5.620 -9.376 1.00 98.56 169 ILE A CA 1
ATOM 1349 C C . ILE A 1 169 ? 9.588 -6.905 -8.714 1.00 98.56 169 ILE A C 1
ATOM 1351 O O . ILE A 1 169 ? 9.580 -7.021 -7.488 1.00 98.56 169 ILE A O 1
ATOM 1355 N N . ILE A 1 170 ? 10.100 -7.858 -9.501 1.00 98.38 170 ILE A N 1
ATOM 1356 C CA . ILE A 1 170 ? 10.649 -9.122 -8.982 1.00 98.38 170 ILE A CA 1
ATOM 1357 C C . ILE A 1 170 ? 11.906 -8.884 -8.132 1.00 98.38 170 ILE A C 1
ATOM 1359 O O . ILE A 1 170 ? 12.157 -9.644 -7.199 1.00 98.38 170 ILE A O 1
ATOM 1363 N N . SER A 1 171 ? 12.671 -7.821 -8.384 1.00 98.12 171 SER A N 1
ATOM 1364 C CA . SER A 1 171 ? 13.884 -7.519 -7.614 1.00 98.12 171 SER A CA 1
ATOM 1365 C C . SER A 1 171 ? 13.622 -7.199 -6.130 1.00 98.12 171 SER A C 1
ATOM 1367 O O . SER A 1 171 ? 14.505 -7.366 -5.290 1.00 98.12 171 SER A O 1
ATOM 1369 N N . TYR A 1 172 ? 12.378 -6.864 -5.761 1.00 98.31 172 TYR A N 1
ATOM 1370 C CA . TYR A 1 172 ? 11.957 -6.713 -4.362 1.00 98.31 172 TYR A CA 1
ATOM 1371 C C . TYR A 1 172 ? 11.866 -8.037 -3.602 1.00 98.31 172 TYR A C 1
ATOM 1373 O O . TYR A 1 172 ? 11.735 -8.025 -2.376 1.00 98.31 172 TYR A O 1
ATOM 1381 N N . ARG A 1 173 ? 11.981 -9.183 -4.288 1.00 96.62 173 ARG A N 1
ATOM 1382 C CA . ARG A 1 173 ? 11.661 -10.496 -3.727 1.00 96.62 173 ARG A CA 1
ATOM 1383 C C . ARG A 1 173 ? 12.386 -10.800 -2.431 1.00 96.62 173 ARG A C 1
ATOM 1385 O O . ARG A 1 173 ? 11.781 -11.488 -1.634 1.00 96.62 173 ARG A O 1
ATOM 1392 N N . GLN A 1 174 ? 13.608 -10.335 -2.178 1.00 95.62 174 GLN A N 1
ATOM 1393 C CA . GLN A 1 174 ? 14.297 -10.552 -0.891 1.00 95.62 174 GLN A CA 1
ATOM 1394 C C . GLN A 1 174 ? 14.431 -9.279 -0.039 1.00 95.62 174 GLN A C 1
ATOM 1396 O O . GLN A 1 174 ? 15.014 -9.317 1.044 1.00 95.62 174 GLN A O 1
ATOM 1401 N N . HIS A 1 175 ? 13.886 -8.157 -0.504 1.00 96.50 175 HIS A N 1
ATOM 1402 C CA . HIS A 1 175 ? 14.012 -6.861 0.147 1.00 96.50 175 HIS A CA 1
ATOM 1403 C C . HIS A 1 175 ? 13.268 -6.809 1.483 1.00 96.50 175 HIS A C 1
ATOM 1405 O O . HIS A 1 175 ? 12.113 -7.222 1.561 1.00 96.50 175 HIS A O 1
ATOM 1411 N N . ASN A 1 176 ? 13.909 -6.252 2.510 1.00 96.19 176 ASN A N 1
ATOM 1412 C CA . ASN A 1 176 ? 13.277 -5.941 3.789 1.00 96.19 176 ASN A CA 1
ATOM 1413 C C . ASN A 1 176 ? 12.797 -4.487 3.767 1.00 96.19 176 ASN A C 1
ATOM 1415 O O . ASN A 1 176 ? 13.628 -3.582 3.769 1.00 96.19 176 ASN A O 1
ATOM 1419 N N . GLY A 1 177 ? 11.486 -4.263 3.781 1.00 94.06 177 GLY A N 1
ATOM 1420 C CA . GLY A 1 177 ? 10.925 -2.915 3.731 1.00 94.06 177 GLY A CA 1
ATOM 1421 C C . GLY A 1 177 ? 9.454 -2.893 4.119 1.00 94.06 177 GLY A C 1
ATOM 1422 O O . GLY A 1 177 ? 8.735 -3.869 3.901 1.00 94.06 177 GLY A O 1
ATOM 1423 N N . PHE A 1 178 ? 9.009 -1.786 4.714 1.00 95.38 178 PHE A N 1
ATOM 1424 C CA . PHE A 1 178 ? 7.580 -1.559 4.938 1.00 95.38 178 PHE A CA 1
ATOM 1425 C C . PHE A 1 178 ? 6.848 -1.414 3.598 1.00 95.38 178 PHE A C 1
ATOM 1427 O O . PHE A 1 178 ? 7.455 -1.055 2.585 1.00 95.38 178 PHE A O 1
ATOM 1434 N N . HIS A 1 179 ? 5.551 -1.719 3.579 1.00 97.12 179 HIS A N 1
ATOM 1435 C CA . HIS A 1 179 ? 4.749 -1.746 2.349 1.00 97.12 179 HIS A CA 1
ATOM 1436 C C . HIS A 1 179 ? 4.720 -0.362 1.700 1.00 97.12 179 HIS A C 1
ATOM 1438 O O . HIS A 1 179 ? 4.971 -0.221 0.505 1.00 97.12 179 HIS A O 1
ATOM 1444 N N . GLU A 1 180 ? 4.508 0.660 2.523 1.00 96.44 180 GLU A N 1
ATOM 1445 C CA . GLU A 1 180 ? 4.498 2.076 2.172 1.00 96.44 180 GLU A CA 1
ATOM 1446 C C . GLU A 1 180 ? 5.826 2.485 1.533 1.00 96.44 180 GLU A C 1
ATOM 1448 O O . GLU A 1 180 ? 5.849 3.017 0.426 1.00 96.44 180 GLU A O 1
ATOM 1453 N N . GLN A 1 181 ? 6.942 2.135 2.176 1.00 95.62 181 GLN A N 1
ATOM 1454 C CA . GLN A 1 181 ? 8.287 2.450 1.688 1.00 95.62 181 GLN A CA 1
ATOM 1455 C C . GLN A 1 181 ? 8.615 1.737 0.372 1.00 95.62 181 GLN A C 1
ATOM 1457 O O . GLN A 1 181 ? 9.259 2.322 -0.496 1.00 95.62 181 GLN A O 1
ATOM 1462 N N . CYS A 1 182 ? 8.160 0.492 0.194 1.00 97.56 182 CYS A N 1
ATOM 1463 C CA . CYS A 1 182 ? 8.332 -0.221 -1.071 1.00 97.56 182 CYS A CA 1
ATOM 1464 C C . CYS A 1 182 ? 7.622 0.522 -2.210 1.00 97.56 182 CYS A C 1
ATOM 1466 O O . CYS A 1 182 ? 8.232 0.771 -3.247 1.00 97.56 182 CYS A O 1
ATOM 1468 N N . VAL A 1 183 ? 6.360 0.917 -2.012 1.00 98.31 183 VAL A N 1
ATOM 1469 C CA . VAL A 1 183 ? 5.581 1.663 -3.016 1.00 98.31 183 VAL A CA 1
ATOM 1470 C C . VAL A 1 183 ? 6.187 3.039 -3.287 1.00 98.31 183 VAL A C 1
ATOM 1472 O O . VAL A 1 183 ? 6.266 3.455 -4.442 1.00 98.31 183 VAL A O 1
ATOM 1475 N N . GLU A 1 184 ? 6.655 3.730 -2.251 1.00 97.38 184 GLU A N 1
ATOM 1476 C CA . GLU A 1 184 ? 7.328 5.022 -2.383 1.00 97.38 184 GLU A CA 1
ATOM 1477 C C . GLU A 1 184 ? 8.619 4.927 -3.194 1.00 97.38 184 GLU A C 1
ATOM 1479 O O . GLU A 1 184 ? 8.840 5.737 -4.096 1.00 97.38 184 GLU A O 1
ATOM 1484 N N . GLN A 1 185 ? 9.443 3.914 -2.928 1.00 97.75 185 GLN A N 1
ATOM 1485 C CA . GLN A 1 185 ? 10.674 3.690 -3.676 1.00 97.75 185 GLN A CA 1
ATOM 1486 C C . GLN A 1 185 ? 10.382 3.339 -5.141 1.00 97.75 185 GLN A C 1
ATOM 1488 O O . GLN A 1 185 ? 10.993 3.922 -6.033 1.00 97.75 185 GLN A O 1
ATOM 1493 N N . ILE A 1 186 ? 9.398 2.468 -5.398 1.00 98.56 186 ILE A N 1
ATOM 1494 C CA . ILE A 1 186 ? 8.972 2.114 -6.762 1.00 98.56 186 ILE A CA 1
ATOM 1495 C C . ILE A 1 186 ? 8.494 3.354 -7.520 1.00 98.56 186 ILE A C 1
ATOM 1497 O O . ILE A 1 186 ? 8.886 3.570 -8.668 1.00 98.56 186 ILE A O 1
ATOM 1501 N N . PHE A 1 187 ? 7.6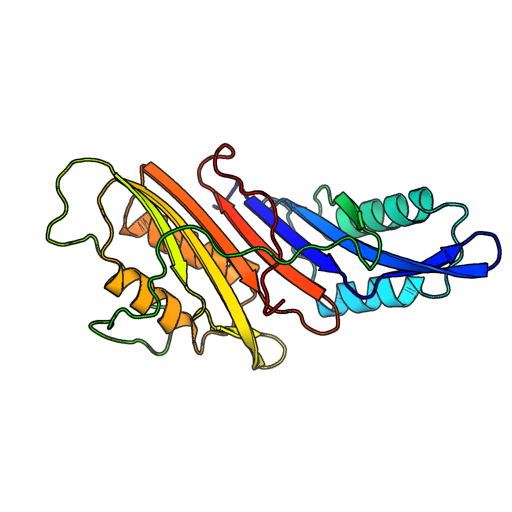78 4.193 -6.879 1.00 98.62 187 PHE A N 1
ATOM 1502 C CA . PHE A 1 187 ? 7.236 5.458 -7.457 1.00 98.62 187 PHE A CA 1
ATOM 1503 C C . PHE A 1 187 ? 8.426 6.364 -7.789 1.00 98.62 187 PHE A C 1
ATOM 1505 O O . PHE A 1 187 ? 8.510 6.880 -8.903 1.00 98.62 187 PHE A O 1
ATOM 1512 N N . ALA A 1 188 ? 9.350 6.550 -6.843 1.00 97.94 188 ALA A N 1
ATOM 1513 C CA . ALA A 1 188 ? 10.507 7.421 -7.013 1.00 97.94 188 ALA A CA 1
ATOM 1514 C C . ALA A 1 188 ? 11.432 6.946 -8.144 1.00 97.94 188 ALA A C 1
ATOM 1516 O O . ALA A 1 188 ? 11.835 7.762 -8.973 1.00 97.94 188 ALA A O 1
ATOM 1517 N N . ASP A 1 189 ? 11.718 5.647 -8.218 1.00 98.25 189 ASP A N 1
ATOM 1518 C CA . ASP A 1 189 ? 12.601 5.073 -9.236 1.00 98.25 189 ASP A CA 1
ATOM 1519 C C . ASP A 1 189 ? 11.985 5.171 -10.637 1.00 98.25 189 ASP A C 1
ATOM 1521 O O . ASP A 1 189 ? 12.658 5.600 -11.577 1.00 98.25 189 ASP A O 1
ATOM 1525 N N . ILE A 1 190 ? 10.691 4.855 -10.783 1.00 98.38 190 ILE A N 1
ATOM 1526 C CA . ILE A 1 190 ? 9.974 5.025 -12.057 1.00 98.38 190 ILE A CA 1
ATOM 1527 C C . ILE A 1 190 ? 9.952 6.502 -12.459 1.00 98.38 190 ILE A C 1
ATOM 1529 O O . ILE A 1 190 ? 10.242 6.826 -13.611 1.00 98.38 190 ILE A O 1
ATOM 1533 N N . TRP A 1 191 ? 9.651 7.403 -11.522 1.00 97.69 191 TRP A N 1
ATOM 1534 C CA . TRP A 1 191 ? 9.605 8.838 -11.791 1.00 97.69 191 TRP A CA 1
ATOM 1535 C C . TRP A 1 191 ? 10.958 9.380 -12.263 1.00 97.69 191 TRP A C 1
ATOM 1537 O O . TRP A 1 191 ? 11.032 10.102 -13.255 1.00 97.69 191 TRP A O 1
ATOM 1547 N N . GLN A 1 192 ? 12.040 9.021 -11.570 1.00 97.31 192 GLN A N 1
ATOM 1548 C CA . GLN A 1 192 ? 13.379 9.523 -11.874 1.00 97.31 192 GLN A CA 1
ATOM 1549 C C . GLN A 1 192 ? 13.948 8.947 -13.172 1.00 97.31 192 GLN A C 1
ATOM 1551 O O . GLN A 1 192 ? 14.548 9.694 -13.948 1.00 97.31 192 GLN A O 1
ATOM 1556 N N . LEU A 1 193 ? 13.779 7.642 -13.411 1.00 97.88 193 LEU A N 1
ATOM 1557 C CA . LEU A 1 193 ? 14.433 6.958 -14.529 1.00 97.88 193 LEU A CA 1
ATOM 1558 C C . LEU A 1 193 ? 13.606 6.940 -15.810 1.00 97.88 193 LEU A C 1
ATOM 1560 O O . LEU A 1 193 ? 14.184 6.990 -16.894 1.00 97.88 193 LEU A O 1
ATOM 1564 N N . LEU A 1 194 ? 12.276 6.870 -15.707 1.00 97.06 194 LEU A N 1
ATOM 1565 C CA . LEU A 1 194 ? 11.392 6.819 -16.877 1.00 97.06 194 LEU A CA 1
ATOM 1566 C C . LEU A 1 194 ? 10.739 8.168 -17.195 1.00 97.06 194 LEU A C 1
ATOM 1568 O O . LEU A 1 194 ? 10.178 8.307 -18.277 1.00 97.06 194 LEU A O 1
ATOM 1572 N N . GLN A 1 195 ? 10.837 9.145 -16.284 1.00 96.94 195 GLN A N 1
ATOM 1573 C CA . GLN A 1 195 ? 10.369 10.527 -16.460 1.00 96.94 195 GLN A CA 1
ATOM 1574 C C . GLN A 1 195 ? 8.955 10.635 -17.072 1.00 96.94 195 GLN A C 1
ATOM 1576 O O . GLN A 1 195 ? 8.781 11.310 -18.089 1.00 96.94 195 GLN A O 1
ATOM 1581 N N . PRO A 1 196 ? 7.939 9.961 -16.492 1.00 97.25 196 PRO A N 1
ATOM 1582 C CA . PRO A 1 196 ? 6.562 10.118 -16.939 1.00 97.25 196 PRO A CA 1
ATOM 1583 C C . PRO A 1 196 ? 6.065 11.556 -16.779 1.00 97.25 196 PRO A C 1
ATOM 1585 O O . PRO A 1 196 ? 6.499 12.300 -15.901 1.00 97.25 196 PRO A O 1
ATOM 1588 N N . GLU A 1 197 ? 5.058 11.898 -17.571 1.00 97.56 197 GLU A N 1
ATOM 1589 C CA . GLU A 1 197 ? 4.225 13.086 -17.391 1.00 97.56 197 GLU A CA 1
ATOM 1590 C C . GLU A 1 197 ? 3.280 12.905 -16.190 1.00 97.56 197 GLU A C 1
ATOM 1592 O O . GLU A 1 197 ? 3.103 13.825 -15.387 1.00 97.56 197 GLU A O 1
ATOM 1597 N N . LYS A 1 198 ? 2.703 11.702 -16.032 1.00 97.75 198 LYS A N 1
ATOM 1598 C CA . LYS A 1 198 ? 1.869 11.313 -14.881 1.00 97.75 198 LYS A CA 1
ATOM 1599 C C . LYS A 1 198 ? 2.148 9.879 -14.439 1.00 97.75 198 LYS A C 1
ATOM 1601 O O . LYS A 1 198 ? 2.393 8.995 -15.260 1.00 97.75 198 LYS A O 1
ATOM 1606 N N . LEU A 1 199 ? 2.075 9.640 -13.132 1.00 98.50 199 LEU A N 1
ATOM 1607 C CA . LEU A 1 199 ? 2.337 8.340 -12.522 1.00 98.50 199 LEU A CA 1
ATOM 1608 C C . LEU A 1 199 ? 1.394 8.078 -11.345 1.00 98.50 199 LEU A C 1
ATOM 1610 O O . LEU A 1 199 ? 1.203 8.937 -10.484 1.00 98.50 199 LEU A O 1
ATOM 1614 N N . MET A 1 200 ? 0.867 6.861 -11.278 1.00 98.62 200 MET A N 1
ATOM 1615 C CA . MET A 1 200 ? 0.293 6.255 -10.080 1.00 98.62 200 MET A CA 1
ATOM 1616 C C . MET A 1 200 ? 1.013 4.935 -9.829 1.00 98.62 200 MET A C 1
ATOM 1618 O O . MET A 1 200 ? 1.127 4.111 -10.738 1.00 98.62 200 MET A O 1
ATOM 1622 N N . VAL A 1 201 ? 1.430 4.716 -8.587 1.00 98.75 201 VAL A N 1
ATOM 1623 C CA . VAL A 1 201 ? 1.851 3.404 -8.094 1.00 98.75 201 VAL A CA 1
ATOM 1624 C C . VAL A 1 201 ? 0.976 3.058 -6.900 1.00 98.75 201 VAL A C 1
ATOM 1626 O O . VAL A 1 201 ? 0.950 3.786 -5.909 1.00 98.75 201 VAL A O 1
ATOM 1629 N N . TYR A 1 202 ? 0.255 1.949 -7.005 1.00 98.81 202 TYR A N 1
ATOM 1630 C CA . TYR A 1 202 ? -0.667 1.466 -5.985 1.00 98.81 202 TYR A CA 1
ATOM 1631 C C . TYR A 1 202 ? -0.399 -0.011 -5.726 1.00 98.81 202 TYR A C 1
ATOM 1633 O O . TYR A 1 202 ? -0.357 -0.796 -6.667 1.00 98.81 202 TYR A O 1
ATOM 1641 N N . ALA A 1 203 ? -0.217 -0.411 -4.472 1.00 98.69 203 ALA A N 1
ATOM 1642 C CA . ALA A 1 203 ? -0.107 -1.818 -4.113 1.00 98.69 203 ALA A CA 1
ATOM 1643 C C . ALA A 1 203 ? -1.217 -2.228 -3.151 1.00 98.69 203 ALA A C 1
ATOM 1645 O O . ALA A 1 203 ? -1.649 -1.447 -2.312 1.00 98.69 203 ALA A O 1
ATOM 1646 N N . THR A 1 204 ? -1.641 -3.482 -3.269 1.00 98.31 204 THR A N 1
ATOM 1647 C CA . THR A 1 204 ? -2.589 -4.145 -2.370 1.00 98.31 204 THR A CA 1
ATOM 1648 C C . THR A 1 204 ? -1.899 -5.357 -1.760 1.00 98.31 204 THR A C 1
ATOM 1650 O O . THR A 1 204 ? -1.630 -6.341 -2.459 1.00 98.31 204 THR A O 1
ATOM 1653 N N . TYR A 1 205 ? -1.527 -5.270 -0.484 1.00 98.44 205 TYR A N 1
ATOM 1654 C CA . TYR A 1 205 ? -0.836 -6.356 0.207 1.00 98.44 205 TYR A CA 1
ATOM 1655 C C . TYR A 1 205 ? -1.822 -7.299 0.894 1.00 98.44 205 TYR A C 1
ATOM 1657 O O . TYR A 1 205 ? -2.926 -6.919 1.265 1.00 98.44 205 TYR A O 1
ATOM 1665 N N . THR A 1 206 ? -1.424 -8.555 1.072 1.00 97.62 206 THR A N 1
ATOM 1666 C CA . THR A 1 206 ? -2.199 -9.530 1.847 1.00 97.62 206 THR A CA 1
ATOM 1667 C C . THR A 1 206 ? -2.126 -9.221 3.336 1.00 97.62 206 THR A C 1
ATOM 1669 O O . THR A 1 206 ? -1.076 -8.796 3.829 1.00 97.62 206 THR A O 1
ATOM 1672 N N . ARG A 1 207 ? -3.198 -9.523 4.073 1.00 95.06 207 ARG A N 1
ATOM 1673 C CA . ARG A 1 207 ? -3.273 -9.208 5.500 1.00 95.06 207 ARG A CA 1
ATOM 1674 C C . ARG A 1 207 ? -2.239 -9.948 6.353 1.00 95.06 207 ARG A C 1
ATOM 1676 O O . ARG A 1 207 ? -1.893 -11.104 6.100 1.00 95.06 207 ARG A O 1
ATOM 1683 N N . ARG A 1 208 ? -1.853 -9.322 7.463 1.00 90.69 208 ARG A N 1
ATOM 1684 C CA . ARG A 1 208 ? -1.153 -9.947 8.588 1.00 90.69 208 ARG A CA 1
ATOM 1685 C C . ARG A 1 208 ? -1.862 -9.633 9.885 1.00 90.69 208 ARG A C 1
ATOM 1687 O O . ARG A 1 208 ? -2.138 -8.484 10.202 1.00 90.69 208 ARG A O 1
ATOM 1694 N N . GLY A 1 209 ? -2.145 -10.682 10.651 1.00 88.75 209 GLY A N 1
ATOM 1695 C CA . GLY A 1 209 ? -2.767 -10.538 11.961 1.00 88.75 209 GLY A CA 1
ATOM 1696 C C . GLY A 1 209 ? -4.100 -9.786 11.941 1.00 88.75 209 GLY A C 1
ATOM 1697 O O . GLY A 1 209 ? -4.382 -9.127 12.933 1.00 88.75 209 GLY A O 1
ATOM 1698 N N . GLY A 1 210 ? -4.874 -9.884 10.857 1.00 94.25 210 GLY A N 1
ATOM 1699 C CA . GLY A 1 210 ? -6.190 -9.249 10.739 1.00 94.25 210 GLY A CA 1
ATOM 1700 C C . GLY A 1 210 ? -6.201 -7.897 10.021 1.00 94.25 210 GLY A C 1
ATOM 1701 O O . GLY A 1 210 ? -7.282 -7.344 9.841 1.00 94.25 210 GLY A O 1
ATOM 1702 N N . LEU A 1 211 ? -5.043 -7.377 9.588 1.00 96.62 211 LEU A N 1
ATOM 1703 C CA . LEU A 1 211 ? -4.936 -6.079 8.913 1.00 96.62 211 LEU A CA 1
ATOM 1704 C C . LEU A 1 211 ? -4.161 -6.184 7.602 1.00 96.62 211 LEU A C 1
ATOM 1706 O O . LEU A 1 211 ? -3.110 -6.827 7.571 1.00 96.62 211 LEU A O 1
ATOM 1710 N N . ASP A 1 212 ? -4.644 -5.538 6.547 1.00 96.81 212 ASP A N 1
ATOM 1711 C CA . ASP A 1 212 ? -3.863 -5.297 5.331 1.00 96.81 212 ASP A CA 1
ATOM 1712 C C . ASP A 1 212 ? -3.546 -3.812 5.130 1.00 96.81 212 ASP A C 1
ATOM 1714 O O . ASP A 1 212 ? -4.132 -2.952 5.787 1.00 96.81 212 ASP A O 1
ATOM 1718 N N . ILE A 1 213 ? -2.580 -3.536 4.249 1.00 97.31 213 ILE A N 1
ATOM 1719 C CA . ILE A 1 213 ? -2.117 -2.191 3.901 1.00 97.31 213 ILE A CA 1
ATOM 1720 C C . ILE A 1 213 ? -2.108 -2.076 2.383 1.00 97.31 213 ILE A C 1
ATOM 1722 O O . ILE A 1 213 ? -1.629 -2.966 1.675 1.00 97.31 213 ILE A O 1
ATOM 1726 N N . ASN A 1 214 ? -2.618 -0.962 1.877 1.00 98.25 214 ASN A N 1
ATOM 1727 C CA . ASN A 1 214 ? -2.738 -0.697 0.455 1.00 98.25 214 ASN A CA 1
ATOM 1728 C C . ASN A 1 214 ? -2.202 0.712 0.155 1.00 98.25 214 ASN A C 1
ATOM 1730 O O . ASN A 1 214 ? -2.988 1.662 0.069 1.00 98.25 214 ASN A O 1
ATOM 1734 N N . PRO A 1 215 ? -0.871 0.884 0.062 1.00 98.19 215 PRO A N 1
ATOM 1735 C CA . PRO A 1 215 ? -0.254 2.178 -0.196 1.00 98.19 215 PRO A CA 1
ATOM 1736 C C . PRO A 1 215 ? -0.456 2.603 -1.649 1.00 98.19 215 PRO A C 1
ATOM 1738 O O . PRO A 1 215 ? -0.173 1.839 -2.575 1.00 98.19 215 PRO A O 1
ATOM 1741 N N . CYS A 1 216 ? -0.879 3.844 -1.858 1.00 98.50 216 CYS A N 1
ATOM 1742 C CA . CYS A 1 216 ? -0.990 4.473 -3.168 1.00 98.50 216 CYS A CA 1
ATOM 1743 C C . CYS A 1 2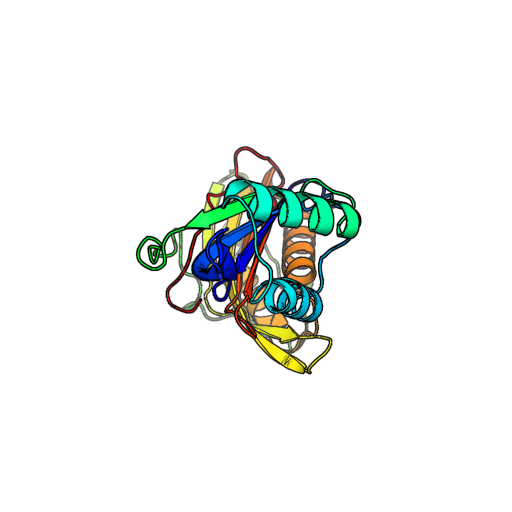16 ? -0.266 5.814 -3.179 1.00 98.50 216 CYS A C 1
ATOM 1745 O O . CYS A 1 216 ? -0.488 6.647 -2.296 1.00 98.50 216 CYS A O 1
ATOM 1747 N N . ARG A 1 217 ? 0.576 6.038 -4.189 1.00 98.50 217 ARG A N 1
ATOM 1748 C CA . ARG A 1 217 ? 1.263 7.305 -4.463 1.00 98.50 217 ARG A CA 1
ATOM 1749 C C . ARG A 1 217 ? 0.931 7.759 -5.880 1.00 98.50 217 ARG A C 1
ATOM 1751 O O . ARG A 1 217 ? 0.943 6.954 -6.811 1.00 98.50 217 ARG A O 1
ATOM 1758 N N . VAL A 1 218 ? 0.635 9.045 -6.036 1.00 98.31 218 VAL A N 1
ATOM 1759 C CA . VAL A 1 218 ? 0.256 9.648 -7.322 1.00 98.31 218 VAL A CA 1
ATOM 1760 C C . VAL A 1 218 ? 1.031 10.935 -7.565 1.00 98.31 218 VAL A C 1
ATOM 1762 O O . VAL A 1 218 ? 1.350 11.663 -6.628 1.00 98.31 218 VAL A O 1
ATOM 1765 N N . SER A 1 219 ? 1.307 11.252 -8.826 1.00 97.44 219 SER A N 1
ATOM 1766 C CA . SER A 1 219 ? 1.804 12.576 -9.216 1.00 97.44 219 SER A CA 1
ATOM 1767 C C . SER A 1 219 ? 0.677 13.610 -9.339 1.00 97.44 219 SER A C 1
ATOM 1769 O O . SER A 1 219 ? 0.929 14.809 -9.239 1.00 97.44 219 SER A O 1
ATOM 1771 N N . ASP A 1 220 ? -0.560 13.151 -9.542 1.00 95.62 220 ASP A N 1
ATOM 1772 C CA . ASP A 1 220 ? -1.757 13.963 -9.763 1.00 95.62 220 ASP A CA 1
ATOM 1773 C C . ASP A 1 220 ? -2.960 13.302 -9.068 1.00 95.62 220 ASP A C 1
ATOM 1775 O O . ASP A 1 220 ? -3.255 12.129 -9.305 1.00 95.62 220 ASP A O 1
ATOM 1779 N N . LEU A 1 221 ? -3.665 14.051 -8.214 1.00 95.69 221 LEU A N 1
ATOM 1780 C CA . LEU A 1 221 ? -4.817 13.553 -7.451 1.00 95.69 221 LEU A CA 1
ATOM 1781 C C . LEU A 1 221 ? -5.976 13.055 -8.324 1.00 95.69 221 LEU A C 1
ATOM 1783 O O . LEU A 1 221 ? -6.740 12.212 -7.863 1.00 95.69 221 LEU A O 1
ATOM 1787 N N . SER A 1 222 ? -6.096 13.513 -9.575 1.00 96.38 222 SER A N 1
ATOM 1788 C CA . SER A 1 222 ? -7.093 12.991 -10.526 1.00 96.38 222 SER A CA 1
ATOM 1789 C C . SER A 1 222 ? -6.890 11.512 -10.871 1.00 96.38 222 SER A C 1
ATOM 1791 O O . SER A 1 222 ? -7.788 10.886 -11.427 1.00 96.38 222 SER A O 1
ATOM 1793 N N . TRP A 1 223 ? -5.718 10.951 -10.561 1.00 97.06 223 TRP A N 1
ATOM 1794 C CA . TRP A 1 223 ? -5.393 9.534 -10.729 1.00 97.06 223 TRP A CA 1
ATOM 1795 C C . TRP A 1 223 ? -5.442 8.741 -9.421 1.00 97.06 223 TRP A C 1
ATOM 1797 O O . TRP A 1 223 ? -5.039 7.582 -9.410 1.00 97.06 223 TRP A O 1
ATOM 1807 N N . MET A 1 224 ? -5.919 9.331 -8.320 1.00 97.56 224 MET A N 1
ATOM 1808 C CA . MET A 1 224 ? -6.161 8.565 -7.100 1.00 97.56 224 MET A CA 1
ATOM 1809 C C . MET A 1 224 ? -7.228 7.494 -7.384 1.00 97.56 224 MET A C 1
ATOM 1811 O O . MET A 1 224 ? -8.335 7.857 -7.785 1.00 97.56 224 MET A O 1
ATOM 1815 N N . PRO A 1 225 ? -6.923 6.198 -7.205 1.00 96.81 225 PRO A N 1
ATOM 1816 C CA . PRO A 1 225 ? -7.893 5.145 -7.441 1.00 96.81 225 PRO A CA 1
ATOM 1817 C C . PRO A 1 225 ? -8.883 5.061 -6.278 1.00 96.81 225 PRO A C 1
ATOM 1819 O O . PRO A 1 225 ? -8.617 5.536 -5.170 1.00 96.81 225 PRO A O 1
ATOM 1822 N N . GLU A 1 226 ? -10.000 4.381 -6.517 1.00 94.50 226 GLU A N 1
ATOM 1823 C CA . GLU A 1 226 ? -10.829 3.889 -5.423 1.00 94.50 226 GLU A CA 1
ATO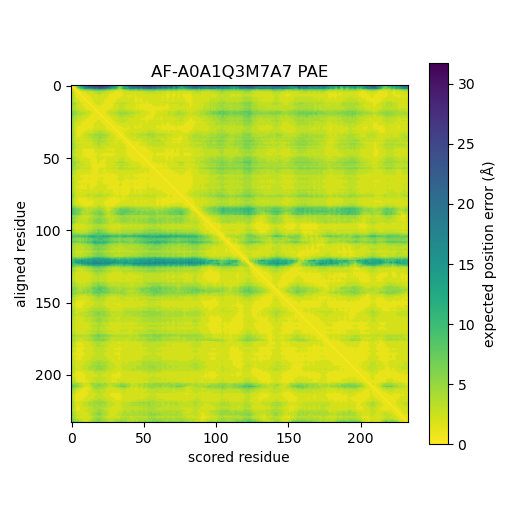M 1824 C C . GLU A 1 226 ? -10.138 2.689 -4.751 1.00 94.50 226 GLU A C 1
ATOM 1826 O O . GLU A 1 226 ? -9.582 1.832 -5.447 1.00 94.50 226 GLU A O 1
ATOM 1831 N N . PRO A 1 227 ? -10.155 2.595 -3.410 1.00 94.19 227 PRO A N 1
ATOM 1832 C CA . PRO A 1 227 ? -9.595 1.451 -2.703 1.00 94.19 227 PRO A CA 1
ATOM 1833 C C . PRO A 1 227 ? -10.366 0.168 -3.031 1.00 94.19 227 PRO A C 1
ATOM 1835 O O . PRO A 1 227 ? -11.585 0.095 -2.853 1.00 94.19 227 PRO A O 1
ATOM 1838 N N . ILE A 1 228 ? -9.634 -0.862 -3.455 1.00 94.31 228 ILE A N 1
ATOM 1839 C CA . ILE A 1 228 ? -10.177 -2.174 -3.824 1.00 94.31 228 ILE A CA 1
ATOM 1840 C C . ILE A 1 228 ? -9.708 -3.270 -2.864 1.00 94.31 228 ILE A C 1
ATOM 1842 O O . ILE A 1 228 ? -8.709 -3.117 -2.160 1.00 94.31 228 ILE A O 1
ATOM 1846 N N . ARG A 1 229 ? -10.399 -4.413 -2.908 1.00 94.31 229 ARG A N 1
ATOM 1847 C CA . ARG A 1 229 ? -9.959 -5.669 -2.300 1.00 94.31 229 ARG A CA 1
ATOM 1848 C C . ARG A 1 229 ? -9.842 -6.757 -3.359 1.00 94.31 229 ARG A C 1
ATOM 1850 O O . ARG A 1 229 ? -10.794 -7.025 -4.084 1.00 94.31 229 ARG A O 1
ATOM 1857 N N . LEU A 1 230 ? -8.693 -7.416 -3.427 1.00 96.62 230 LEU A N 1
ATOM 1858 C CA . LEU A 1 230 ? -8.426 -8.532 -4.332 1.00 96.62 230 LEU A CA 1
ATOM 1859 C C . LEU A 1 230 ? -8.564 -9.887 -3.630 1.00 96.62 230 LEU A C 1
ATOM 1861 O O . LEU A 1 230 ? -8.541 -9.994 -2.408 1.00 96.62 230 LEU A O 1
ATOM 1865 N N . ALA A 1 231 ? -8.625 -10.958 -4.422 1.00 95.12 231 ALA A N 1
ATOM 1866 C CA . ALA A 1 231 ? -8.902 -12.314 -3.941 1.00 95.12 231 ALA A CA 1
ATOM 1867 C C . ALA A 1 231 ? -7.920 -12.868 -2.886 1.00 95.12 231 ALA A C 1
ATOM 1869 O O . ALA A 1 231 ? -8.297 -13.744 -2.116 1.00 95.12 231 ALA A O 1
ATOM 1870 N N . ARG A 1 232 ? -6.663 -12.398 -2.856 1.00 94.38 232 ARG A N 1
ATOM 1871 C CA . ARG A 1 232 ? -5.639 -12.871 -1.900 1.00 94.38 232 ARG A CA 1
ATOM 1872 C C . ARG A 1 232 ? -5.624 -12.097 -0.573 1.00 94.38 232 ARG A C 1
ATOM 1874 O O . ARG A 1 232 ? -4.870 -12.486 0.314 1.00 94.38 232 ARG A O 1
ATOM 1881 N N . GLN A 1 233 ? -6.384 -11.003 -0.461 1.00 91.19 233 GLN A N 1
ATOM 1882 C CA . GLN A 1 233 ? -6.389 -10.119 0.711 1.00 91.19 233 GLN A CA 1
ATOM 1883 C C . GLN A 1 233 ? -7.217 -10.661 1.871 1.00 91.19 233 GLN A C 1
ATOM 1885 O O . GLN A 1 233 ? -8.425 -10.980 1.715 1.00 91.19 233 GLN A O 1
#

Foldseek 3Di:
DFQFWWKKKWFQAAWAAEPVQHIDGWIKIKIDTPNFPDDDDPVVVLVVRVVRNRHYDPDPVRVQVVVQVVVCVVRVHGMGMDTDHNPGADADDDDFAELAPDAAPDAAQAQDLVLKFFDPPWDQDKDWGKYKYQQQWAAALVPRDIKGKMKIKIFIGTHIDSSSLVRNSNNRNYHHDDPQVVQVVSQVSCCVHVVTPWMKMWMWIADDSRMTIIIITIPDPVPHDDDHHHPRD

Mean predicted aligned error: 3.26 Å

pLDDT: mean 96.08, std 4.65, range [52.56, 98.88]

Sequence (233 aa):
GITQGKDWWHVFEISWLNHLGLPQVAIGRLTLPANSPNLIESKSLKLYFNSMNFTQYESQQDFVETVERDLSNAAGGKVELQLFQVDDLEIAKPQGICIDDLIPERLSEHPDSTLLKLDPATTEESVEIELYSHLLRSNCPVTGQPDWGTIFIRFQGKKPCYRSILAYIISYRQHNGFHEQCVEQIFADIWQLLQPEKLMVYATYTRRGGLDINPCRVSDLSWMPEPIRLARQ